Protein AF-A0A942A433-F1 (afdb_monomer)

Foldseek 3Di:
DDDDDDDDDDDDDDPPPPDVPPAAEEEEADQPDPQVVLVVVLSVVLRHHYDYDYLAGDALVRVVVVVGLEYEYEAYDDALVSRRCLLVNLVSCWPPHAYEYEQNSQRSVQVNQFFDKDFDPDAFQQDKFFKAFPCDQLNPPPDGRWIFGAGDRIAGDPVRGDPQKDQGMATPVGTRAKIDGPPTNYIYGNTDLSDPRTPCSSSSVSSRCVRRD

Sequence (213 aa):
MAGRIRVTPAAPVLHVATVAAVSARVLVIDNYDSFVYNLVQYLGELGAEPLVHRHDAITVDEAAELRPDALLVSPGPGRPEQAGVSTAAIRWAAGHIPVLGVCLGHQCIGAAWGGTVVRAPDVMHGKTSRISHEGDGIFAGLPNPLEATRYHSLIVDRPSLPEDLVITATSSDGLVMGLRHRSLDVEGVQFHPESILTESGHDLLANFLARVG

Secondary structure (DSSP, 8-state):
----PPPPPPPP---------PPPEEEEEE-S-TTHHHHHHHHHHTT-EEEEEETTS--HHHHHHT--SEEEE---SS-GGGSTTHHHHHHHHTTTS-EEEETHHHHHHHHHTTPPEEE-SS--SSEEEEEEE-S-GGGTT--SSEEEEE--SEEE-GGG--TTEEEEEEETT--EEEEEESSSSEEEESS-TTSTTSTTHHHHHHHHHTT--

Radius of gyration: 20.72 Å; Cα contacts (8 Å, |Δi|>4): 469; chains: 1; bounding box: 33×91×38 Å

Solvent-accessible surface area (backbone atoms only — not comparable to full-atom values): 11652 Å² total; per-residue (Å²): 139,85,83,83,82,82,82,79,84,79,78,84,80,79,79,76,80,79,71,82,76,75,53,49,34,30,35,31,37,37,41,77,35,98,57,50,65,44,46,48,47,53,42,42,76,74,50,32,42,68,45,79,38,44,24,83,74,52,52,65,67,58,53,56,72,65,63,50,48,27,41,37,30,36,36,37,75,87,51,55,94,70,38,59,37,48,36,59,42,50,62,62,36,48,77,74,31,41,36,41,15,28,30,42,19,22,39,17,53,35,42,63,67,62,18,43,79,41,73,40,98,61,77,35,73,82,39,73,45,53,34,39,59,78,49,56,71,49,40,51,91,56,66,80,57,29,44,32,22,27,66,42,54,57,37,46,37,74,92,45,51,38,87,60,51,41,80,44,22,28,35,89,87,69,46,64,32,21,40,30,40,77,89,37,54,36,38,24,28,45,40,40,51,63,36,92,72,17,60,63,21,66,56,31,52,48,42,52,57,68,65,49,132

Nearest PDB structures (foldseek):
  8hx8-assembly1_B  TM=9.097E-01  e=5.404E-26  Streptomyces venezuelae
  8hx8-assembly1_A  TM=9.091E-01  e=7.911E-26  Streptomyces venezuelae
  6qur-assembly1_A  TM=9.078E-01  e=1.052E-23  synthetic construct
  8hx9-assembly1_B  TM=8.675E-01  e=8.559E-23  Streptomyces venezuelae
  2a9v-assembly1_A  TM=9.136E-01  e=1.355E-19  Thermoplasma acidophilum

Structure (mmCIF, N/CA/C/O backbone):
data_AF-A0A942A433-F1
#
_entry.id   AF-A0A942A433-F1
#
loop_
_atom_site.group_PDB
_atom_site.id
_atom_site.type_symbol
_atom_site.label_atom_id
_atom_site.label_alt_id
_atom_site.label_comp_id
_atom_site.label_asym_id
_atom_site.label_entity_id
_atom_site.label_seq_id
_atom_site.pdbx_PDB_ins_code
_atom_site.Cartn_x
_atom_site.Cartn_y
_atom_site.Cartn_z
_atom_site.occupancy
_atom_site.B_iso_or_equiv
_atom_site.auth_seq_id
_atom_site.auth_comp_id
_atom_site.auth_asym_id
_atom_site.auth_atom_id
_atom_site.pdbx_PDB_model_num
ATOM 1 N N . MET A 1 1 ? -5.629 75.299 18.565 1.00 49.62 1 MET A N 1
ATOM 2 C CA . MET A 1 1 ? -4.615 74.273 18.245 1.00 49.62 1 MET A CA 1
ATOM 3 C C . MET A 1 1 ? -5.170 72.920 18.662 1.00 49.62 1 MET A C 1
ATOM 5 O O . MET A 1 1 ? -5.216 72.641 19.849 1.00 49.62 1 MET A O 1
ATOM 9 N N . ALA A 1 2 ? -5.706 72.148 17.714 1.00 41.66 2 ALA A N 1
ATOM 10 C CA . ALA A 1 2 ? -6.352 70.860 17.972 1.00 41.66 2 ALA A CA 1
ATOM 11 C C . ALA A 1 2 ? -5.455 69.731 17.443 1.00 41.66 2 ALA A C 1
ATOM 13 O O . ALA A 1 2 ? -5.240 69.627 16.235 1.00 41.66 2 ALA A O 1
ATOM 14 N N . GLY A 1 3 ? -4.897 68.926 18.349 1.00 44.19 3 GLY A N 1
ATOM 15 C CA . GLY A 1 3 ? -4.092 67.751 18.020 1.00 44.19 3 GLY A CA 1
ATOM 16 C C . GLY A 1 3 ? -4.984 66.553 17.698 1.00 44.19 3 GLY A C 1
ATOM 17 O O . GLY A 1 3 ? -5.802 66.148 18.519 1.00 44.19 3 GLY A O 1
ATOM 18 N N . ARG A 1 4 ? -4.836 65.984 16.497 1.00 50.91 4 ARG A N 1
ATOM 19 C CA . ARG A 1 4 ? -5.463 64.713 16.111 1.00 50.91 4 ARG A CA 1
ATOM 20 C C . ARG A 1 4 ? -4.620 63.555 16.648 1.00 50.91 4 ARG A C 1
ATOM 22 O O . ARG A 1 4 ? -3.499 63.355 16.188 1.00 50.91 4 ARG A O 1
ATOM 29 N N . ILE A 1 5 ? -5.171 62.785 17.582 1.00 54.88 5 ILE A N 1
ATOM 30 C CA . ILE A 1 5 ? -4.611 61.501 18.021 1.00 54.88 5 ILE A CA 1
ATOM 31 C C . ILE A 1 5 ? -4.920 60.465 16.932 1.00 54.88 5 ILE A C 1
ATOM 33 O O . ILE A 1 5 ? -6.082 60.238 16.597 1.00 54.88 5 ILE A O 1
ATOM 37 N N . ARG A 1 6 ? -3.879 59.866 16.342 1.00 53.38 6 ARG A N 1
ATOM 38 C CA . ARG A 1 6 ? -4.016 58.710 15.445 1.00 53.38 6 ARG A CA 1
ATOM 39 C C . ARG A 1 6 ? -4.198 57.460 16.300 1.00 53.38 6 ARG A C 1
ATOM 41 O O . ARG A 1 6 ? -3.297 57.102 17.049 1.00 53.38 6 ARG A O 1
ATOM 48 N N . VAL A 1 7 ? -5.344 56.804 16.162 1.00 53.97 7 VAL A N 1
ATOM 49 C CA . VAL A 1 7 ? -5.577 55.456 16.690 1.00 53.97 7 VAL A CA 1
ATOM 50 C C . VAL A 1 7 ? -5.085 54.470 15.631 1.00 53.97 7 VAL A C 1
ATOM 52 O O . VAL A 1 7 ? -5.545 54.507 14.491 1.00 53.97 7 VAL A O 1
ATOM 55 N N . THR A 1 8 ? -4.106 53.639 15.973 1.00 57.72 8 THR A N 1
ATOM 56 C CA . THR A 1 8 ? -3.678 52.503 15.147 1.00 57.72 8 THR A CA 1
ATOM 57 C C . THR A 1 8 ? -4.693 51.361 15.272 1.00 57.72 8 THR A C 1
ATOM 59 O O . THR A 1 8 ? -5.207 51.136 16.368 1.00 57.72 8 THR A O 1
ATOM 62 N N . PRO A 1 9 ? -5.006 50.623 14.192 1.00 53.19 9 PRO A N 1
ATOM 63 C CA . PRO A 1 9 ? -5.867 49.453 14.301 1.00 53.19 9 PRO A CA 1
ATOM 64 C C . PRO A 1 9 ? -5.112 48.324 15.016 1.00 53.19 9 PRO A C 1
ATOM 66 O O . PRO A 1 9 ? -3.943 48.065 14.727 1.00 53.19 9 PRO A O 1
ATOM 69 N N . ALA A 1 10 ? -5.780 47.668 15.966 1.00 58.31 10 ALA A N 1
ATOM 70 C CA . ALA A 1 10 ? -5.281 46.451 16.591 1.00 58.31 10 ALA A CA 1
ATOM 71 C C . ALA A 1 10 ? -5.212 45.325 15.544 1.00 58.31 10 ALA A C 1
ATOM 73 O O . ALA A 1 10 ? -6.142 45.149 14.755 1.00 58.31 10 ALA A O 1
ATOM 74 N N . ALA A 1 11 ? -4.102 44.585 15.528 1.00 53.66 11 ALA A N 1
ATOM 75 C CA . ALA A 1 11 ? -3.935 43.412 14.677 1.00 53.66 11 ALA A CA 1
ATOM 76 C C . ALA A 1 11 ? -4.972 42.329 15.041 1.00 53.66 11 ALA A C 1
ATOM 78 O O . ALA A 1 11 ? -5.300 42.182 16.223 1.00 53.66 11 ALA A O 1
ATOM 79 N N . PRO A 1 12 ? -5.490 41.562 14.065 1.00 52.03 12 PRO A N 1
ATOM 80 C CA . PRO A 1 12 ? -6.423 40.486 14.356 1.00 52.03 12 PRO A CA 1
ATOM 81 C C . PRO A 1 12 ? -5.711 39.398 15.164 1.00 52.03 12 PRO A C 1
ATOM 83 O O . PRO A 1 12 ? -4.649 38.905 14.783 1.00 52.03 12 PRO A O 1
ATOM 86 N N . VAL A 1 13 ? -6.305 39.031 16.296 1.00 52.97 13 VAL A N 1
ATOM 87 C CA . VAL A 1 13 ? -5.881 37.882 17.094 1.00 52.97 13 VAL A CA 1
ATOM 88 C C . VAL A 1 13 ? -6.286 36.630 16.320 1.00 52.97 13 VAL A C 1
ATOM 90 O O . VAL A 1 13 ? -7.473 36.335 16.193 1.00 52.97 13 VAL A O 1
ATOM 93 N N . LEU A 1 14 ? -5.306 35.912 15.770 1.00 43.12 14 LEU A N 1
ATOM 94 C CA . LEU A 1 14 ? -5.511 34.582 15.201 1.00 43.12 14 LEU A CA 1
ATOM 95 C C . LEU A 1 14 ? -5.986 33.647 16.319 1.00 43.12 14 LEU A C 1
ATOM 97 O O . LEU A 1 14 ? -5.222 33.294 17.215 1.00 43.12 14 LEU A O 1
ATOM 101 N N . HIS A 1 15 ? -7.260 33.260 16.273 1.00 45.69 15 HIS A N 1
ATOM 102 C CA . HIS A 1 15 ? -7.743 32.100 17.010 1.00 45.69 15 HIS A CA 1
ATOM 103 C C . HIS A 1 15 ? -7.137 30.859 16.353 1.00 45.69 15 HIS A C 1
ATOM 105 O O . HIS A 1 15 ? -7.603 30.408 15.309 1.00 45.69 15 HIS A O 1
ATOM 111 N N . VAL A 1 16 ? -6.078 30.319 16.955 1.00 45.00 16 VAL A N 1
ATOM 112 C CA . VAL A 1 16 ? -5.669 28.941 16.692 1.00 45.00 16 VAL A CA 1
ATOM 113 C C . VAL A 1 16 ? -6.737 28.071 17.341 1.00 45.00 16 VAL A C 1
ATOM 115 O O . VAL A 1 16 ? -6.793 27.952 18.564 1.00 45.00 16 VAL A O 1
ATOM 118 N N . ALA A 1 17 ? -7.644 27.534 16.530 1.00 43.41 17 ALA A N 1
ATOM 119 C CA . ALA A 1 17 ? -8.535 26.481 16.979 1.00 43.41 17 ALA A CA 1
ATOM 120 C C . ALA A 1 17 ? -7.670 25.250 17.271 1.00 43.41 17 ALA A C 1
ATOM 122 O O . ALA A 1 17 ? -7.245 24.544 16.360 1.00 43.41 17 ALA A O 1
ATOM 123 N N . THR A 1 18 ? -7.364 25.023 18.546 1.00 49.91 18 THR A N 1
ATOM 124 C CA . THR A 1 18 ? -6.791 23.764 19.011 1.00 49.91 18 THR A CA 1
ATOM 125 C C . THR A 1 18 ? -7.872 22.699 18.872 1.00 49.91 18 THR A C 1
ATOM 127 O O . THR A 1 18 ? -8.701 22.522 19.763 1.00 49.91 18 THR A O 1
ATOM 130 N N . VAL A 1 19 ? -7.905 22.013 17.733 1.00 47.50 19 VAL A N 1
ATOM 131 C CA . VAL A 1 19 ? -8.581 20.721 17.656 1.00 47.50 19 VAL A CA 1
ATOM 132 C C . VAL A 1 19 ? -7.665 19.758 18.397 1.00 47.50 19 VAL A C 1
ATOM 134 O O . VAL A 1 19 ? -6.516 19.563 18.005 1.00 47.50 19 VAL A O 1
ATOM 137 N N . ALA A 1 20 ? -8.134 19.216 19.518 1.00 46.09 20 ALA A N 1
ATOM 138 C CA . ALA A 1 20 ? -7.496 18.059 20.117 1.00 46.09 20 ALA A CA 1
ATOM 139 C C . ALA A 1 20 ? -7.592 16.934 19.079 1.00 46.09 20 ALA A C 1
ATOM 141 O O . ALA A 1 20 ? -8.667 16.367 18.895 1.00 46.09 20 ALA A O 1
ATOM 142 N N . ALA A 1 21 ? -6.512 16.696 18.333 1.00 52.97 21 ALA A N 1
ATOM 143 C CA . ALA A 1 21 ? -6.448 15.591 17.396 1.00 52.97 21 ALA A CA 1
ATOM 144 C C . ALA A 1 21 ? -6.524 14.313 18.229 1.00 52.97 21 ALA A C 1
ATOM 146 O O . ALA A 1 21 ? -5.592 13.974 18.957 1.00 52.97 21 ALA A O 1
ATOM 147 N N . VAL A 1 22 ? -7.675 13.651 18.191 1.00 57.25 22 VAL A N 1
ATOM 148 C CA . VAL A 1 22 ? -7.753 12.255 18.598 1.00 57.25 22 VAL A CA 1
ATOM 149 C C . VAL A 1 22 ? -6.820 11.514 17.641 1.00 57.25 22 VAL A C 1
ATOM 151 O O . VAL A 1 22 ? -6.990 11.609 16.428 1.00 57.25 22 VAL A O 1
ATOM 154 N N . SER A 1 23 ? -5.774 10.879 18.171 1.00 85.50 23 SER A N 1
ATOM 155 C CA . SER A 1 23 ? -4.828 10.091 17.378 1.00 85.50 23 SER A CA 1
ATOM 156 C C . SER A 1 23 ? -5.584 9.003 16.618 1.00 85.50 23 SER A C 1
ATOM 158 O O . SER A 1 23 ? -6.204 8.148 17.246 1.00 85.50 23 SER A O 1
ATOM 160 N N . ALA A 1 24 ? -5.543 9.039 15.284 1.00 94.81 24 ALA A N 1
ATOM 161 C CA . ALA A 1 24 ? -6.185 8.030 14.446 1.00 94.81 24 ALA A CA 1
ATOM 162 C C . ALA A 1 24 ? -5.626 6.639 14.770 1.00 94.81 24 ALA A C 1
ATOM 164 O O . ALA A 1 24 ? -4.412 6.429 14.729 1.00 94.81 24 ALA A O 1
ATOM 165 N N . ARG A 1 25 ? -6.496 5.678 15.078 1.00 97.94 25 ARG A N 1
ATOM 16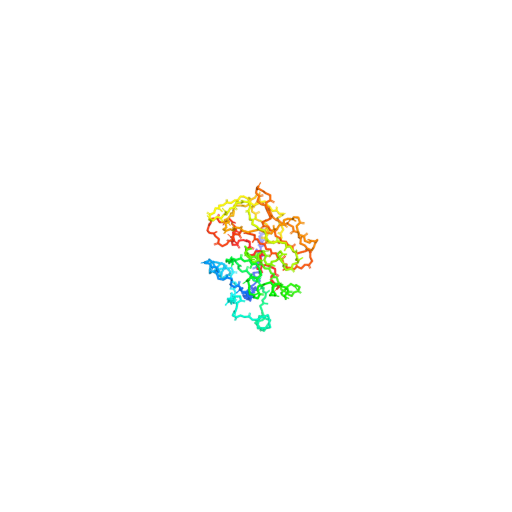6 C CA . ARG A 1 25 ? -6.116 4.296 15.383 1.00 97.94 25 ARG A CA 1
ATOM 167 C C . ARG A 1 25 ? -5.986 3.510 14.089 1.00 97.94 25 ARG A C 1
ATOM 169 O O . ARG A 1 25 ? -6.978 3.219 13.426 1.00 97.94 25 ARG A O 1
ATOM 176 N N . VAL A 1 26 ? -4.762 3.144 13.724 1.00 98.50 26 VAL A N 1
ATOM 177 C CA . VAL A 1 26 ? -4.475 2.461 12.455 1.00 98.50 26 VAL A CA 1
ATOM 178 C C . VAL A 1 26 ? -4.217 0.990 12.724 1.00 98.50 26 VAL A C 1
ATOM 180 O O . VAL A 1 26 ? -3.193 0.638 13.305 1.00 98.50 26 VAL A O 1
ATOM 183 N N . LEU A 1 27 ? -5.116 0.115 12.278 1.00 98.69 27 LEU A N 1
ATOM 184 C CA . LEU A 1 27 ? -4.843 -1.319 12.277 1.00 98.69 27 LEU A CA 1
ATOM 185 C C . LEU A 1 27 ? -3.774 -1.616 11.227 1.00 98.69 27 LEU A C 1
ATOM 187 O O . LEU A 1 27 ? -3.984 -1.375 10.041 1.00 98.69 27 LEU A O 1
ATOM 191 N N . VAL A 1 28 ? -2.638 -2.151 11.663 1.00 98.81 28 VAL A N 1
ATOM 192 C 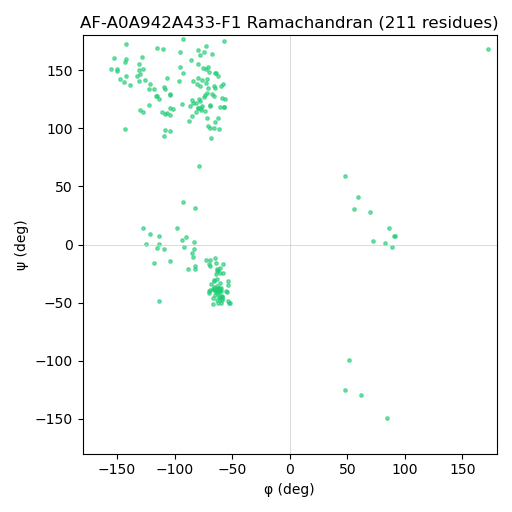CA . VAL A 1 28 ? -1.552 -2.596 10.791 1.00 98.81 28 VAL A CA 1
ATOM 193 C C . VAL A 1 28 ? -1.550 -4.118 10.764 1.00 98.81 28 VAL A C 1
ATOM 195 O O . VAL A 1 28 ? -1.246 -4.756 11.773 1.00 98.81 28 VAL A O 1
ATOM 198 N N . ILE A 1 29 ? -1.871 -4.697 9.608 1.00 98.75 29 ILE A N 1
ATOM 199 C CA . ILE A 1 29 ? -1.714 -6.133 9.370 1.00 98.75 29 ILE A CA 1
ATOM 200 C C . ILE A 1 29 ? -0.296 -6.387 8.858 1.00 98.75 29 ILE A C 1
ATOM 202 O O . ILE A 1 29 ? 0.024 -6.063 7.712 1.00 98.75 29 ILE A O 1
ATOM 206 N N . ASP A 1 30 ? 0.538 -6.947 9.731 1.00 98.50 30 ASP A N 1
ATOM 207 C CA . ASP A 1 30 ? 1.913 -7.356 9.452 1.00 98.50 30 ASP A CA 1
ATOM 208 C C . ASP A 1 30 ? 1.933 -8.707 8.725 1.00 98.50 30 ASP A C 1
ATOM 210 O O . ASP A 1 30 ? 1.522 -9.738 9.269 1.00 98.50 30 ASP A O 1
ATOM 214 N N . ASN A 1 31 ? 2.448 -8.711 7.496 1.00 98.00 31 ASN A N 1
ATOM 215 C CA . ASN A 1 31 ? 2.690 -9.926 6.722 1.00 98.00 31 ASN A CA 1
ATOM 216 C C . ASN A 1 31 ? 4.116 -10.469 6.914 1.00 98.00 31 ASN A C 1
ATOM 218 O O . ASN A 1 31 ? 4.702 -10.981 5.966 1.00 98.00 31 ASN A O 1
ATOM 222 N N . TYR A 1 32 ? 4.679 -10.370 8.122 1.00 95.31 32 TYR A N 1
ATOM 223 C CA . TYR A 1 32 ? 6.052 -10.768 8.451 1.00 95.31 32 TYR A CA 1
ATOM 224 C C . TYR A 1 32 ? 7.108 -10.015 7.632 1.00 95.31 32 TYR A C 1
ATOM 226 O O . TYR A 1 32 ? 8.104 -10.595 7.182 1.00 95.31 32 TYR A O 1
ATOM 234 N N . ASP A 1 33 ? 6.900 -8.716 7.426 1.00 92.81 33 ASP A N 1
ATOM 235 C CA . ASP A 1 33 ? 7.896 -7.896 6.747 1.00 92.81 33 ASP A CA 1
ATOM 236 C C . ASP A 1 33 ? 9.032 -7.486 7.681 1.00 92.81 33 ASP A C 1
ATOM 238 O O . ASP A 1 33 ? 8.841 -7.174 8.855 1.00 92.81 33 ASP A O 1
ATOM 242 N N . SER A 1 34 ? 10.247 -7.449 7.137 1.00 89.00 34 SER A N 1
ATOM 243 C CA . SER A 1 34 ? 11.431 -7.070 7.915 1.00 89.00 34 SER A CA 1
ATOM 244 C C . SER A 1 34 ? 11.458 -5.582 8.283 1.00 89.00 34 SER A C 1
ATOM 246 O O . SER A 1 34 ? 12.212 -5.199 9.176 1.00 89.00 34 SER A O 1
ATOM 248 N N . PHE A 1 35 ? 10.655 -4.747 7.618 1.00 89.00 35 PHE A N 1
ATOM 249 C CA . PHE A 1 35 ? 10.639 -3.292 7.753 1.00 89.00 35 PHE A CA 1
ATOM 250 C C . PHE A 1 35 ? 9.278 -2.737 8.191 1.00 89.00 35 PHE A C 1
ATOM 252 O O . PHE A 1 35 ? 9.117 -1.518 8.248 1.00 89.00 35 PHE A O 1
ATOM 259 N N . VAL A 1 36 ? 8.320 -3.586 8.586 1.00 92.69 36 VAL A N 1
ATOM 260 C CA . VAL A 1 36 ? 6.990 -3.139 9.042 1.00 92.69 36 VAL A CA 1
ATOM 261 C C . VAL A 1 36 ? 7.074 -2.101 10.164 1.00 92.69 36 VAL A C 1
ATOM 263 O O . VAL A 1 36 ? 6.297 -1.150 10.196 1.00 92.69 36 VAL A O 1
ATOM 266 N N . TYR A 1 37 ? 8.063 -2.215 11.054 1.00 94.31 37 TYR A N 1
ATOM 267 C CA . TYR A 1 37 ? 8.228 -1.271 12.157 1.00 94.31 37 TYR A CA 1
ATOM 268 C C . TYR A 1 37 ? 8.669 0.130 11.717 1.00 94.31 37 TYR A C 1
ATOM 270 O O . TYR A 1 37 ? 8.421 1.079 12.454 1.00 94.31 37 TYR A O 1
ATOM 278 N N . ASN A 1 38 ? 9.216 0.298 10.508 1.00 96.94 38 ASN A N 1
ATOM 279 C CA . ASN A 1 38 ? 9.447 1.628 9.942 1.00 96.94 38 ASN A CA 1
ATOM 280 C C . ASN A 1 38 ? 8.114 2.296 9.569 1.00 96.94 38 ASN A C 1
ATOM 282 O O . ASN A 1 38 ? 7.917 3.466 9.885 1.00 96.94 38 ASN A O 1
ATOM 286 N N . LEU A 1 39 ? 7.166 1.550 8.976 1.00 96.50 39 LEU A N 1
ATOM 287 C CA . LEU A 1 39 ? 5.802 2.049 8.733 1.00 96.50 39 LEU A CA 1
ATOM 288 C C . LEU A 1 39 ? 5.115 2.412 10.051 1.00 96.50 39 LEU A C 1
ATOM 290 O O . LEU A 1 39 ? 4.551 3.494 10.175 1.00 96.50 39 LEU A O 1
ATOM 294 N N . VAL A 1 40 ? 5.192 1.526 11.048 1.00 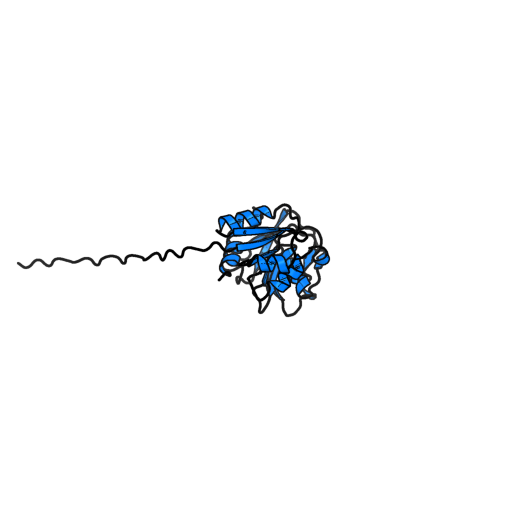97.50 40 VAL A N 1
ATOM 295 C CA . VAL A 1 40 ? 4.614 1.749 12.384 1.00 97.50 40 VAL A CA 1
ATOM 296 C C . VAL A 1 40 ? 5.197 3.004 13.032 1.00 97.50 40 VAL A C 1
ATOM 298 O O . VAL A 1 40 ? 4.452 3.816 13.576 1.00 97.50 40 VAL A O 1
ATOM 301 N N . GLN A 1 41 ? 6.515 3.187 12.946 1.00 97.56 41 GLN A N 1
ATOM 302 C CA . GLN A 1 41 ? 7.187 4.371 13.465 1.00 97.56 41 GLN A CA 1
ATOM 303 C C . GLN A 1 41 ? 6.715 5.637 12.743 1.00 97.56 41 GLN A C 1
ATOM 305 O O . GLN A 1 41 ? 6.341 6.592 13.415 1.00 97.56 41 GLN A O 1
ATOM 310 N N . TYR A 1 42 ? 6.667 5.644 11.407 1.00 97.12 42 TYR A N 1
ATOM 311 C CA . TYR A 1 42 ? 6.232 6.820 10.641 1.00 97.12 42 TYR A CA 1
ATOM 312 C C . TYR A 1 42 ? 4.780 7.196 10.943 1.00 97.12 42 TYR A C 1
ATOM 314 O O . TYR A 1 42 ? 4.474 8.373 11.109 1.00 97.12 42 TYR A O 1
ATOM 322 N N . LEU A 1 43 ? 3.888 6.211 11.090 1.00 97.44 43 LEU A N 1
ATOM 323 C CA . LEU A 1 43 ? 2.515 6.457 11.540 1.00 97.44 43 LEU A CA 1
ATOM 324 C C . LEU A 1 43 ? 2.489 7.131 12.923 1.00 97.44 43 LEU A C 1
ATOM 326 O O . LEU A 1 43 ? 1.769 8.110 13.112 1.00 97.44 43 LEU A O 1
ATOM 330 N N . GLY A 1 44 ? 3.298 6.648 13.870 1.00 97.06 44 GLY A N 1
ATOM 331 C CA . GLY A 1 44 ? 3.414 7.243 15.204 1.00 97.06 44 GLY A CA 1
ATOM 332 C C . GLY A 1 44 ? 4.005 8.658 15.194 1.00 97.06 44 GLY A C 1
ATOM 333 O O . GLY A 1 44 ? 3.510 9.537 15.896 1.00 97.06 44 GLY A O 1
ATOM 334 N N . GLU A 1 45 ? 5.021 8.912 14.365 1.00 96.38 45 GLU A N 1
ATOM 335 C CA . GLU A 1 45 ? 5.610 10.245 14.153 1.00 96.38 45 GLU A CA 1
ATOM 336 C C . GLU A 1 45 ? 4.587 11.246 13.596 1.00 96.38 45 GLU A C 1
ATOM 338 O O . GLU A 1 45 ? 4.622 12.427 13.941 1.00 96.38 45 GLU A O 1
ATOM 343 N N . LEU A 1 46 ? 3.643 10.764 12.784 1.00 96.06 46 LEU A N 1
ATOM 344 C CA . LEU A 1 46 ? 2.524 11.538 12.243 1.00 96.06 46 LEU A CA 1
ATOM 345 C C . LEU A 1 46 ? 1.333 11.656 13.215 1.00 96.06 46 LEU A C 1
ATOM 347 O O . LEU A 1 46 ? 0.326 12.277 12.881 1.00 96.06 46 LEU A O 1
ATOM 351 N N . GLY A 1 47 ? 1.443 11.100 14.426 1.00 95.81 47 GLY A N 1
ATOM 352 C CA . GLY A 1 47 ? 0.457 11.242 15.499 1.00 95.81 47 GLY A CA 1
ATOM 353 C C . GLY A 1 47 ? -0.644 10.178 15.532 1.00 95.81 47 GLY A C 1
ATOM 354 O O . GLY A 1 47 ? -1.575 10.318 16.327 1.00 95.81 47 GLY A O 1
ATOM 355 N N . ALA A 1 48 ? -0.556 9.129 14.711 1.00 97.56 48 ALA A N 1
ATOM 356 C CA . ALA A 1 48 ? -1.469 7.988 14.761 1.00 97.56 48 ALA A CA 1
ATOM 357 C C . ALA A 1 48 ? -1.125 7.018 15.909 1.00 97.56 48 ALA A C 1
ATOM 359 O O . ALA A 1 48 ? -0.014 7.021 16.440 1.00 97.56 48 ALA A O 1
ATOM 360 N N . GLU A 1 49 ? -2.071 6.147 16.263 1.00 97.75 49 GLU A N 1
ATOM 361 C CA . GLU A 1 49 ? -1.896 5.020 17.186 1.00 97.75 49 GLU A CA 1
ATOM 362 C C . GLU A 1 49 ? -1.924 3.696 16.393 1.00 97.75 49 GLU A C 1
ATOM 364 O O . GLU A 1 49 ? -3.002 3.202 16.048 1.00 97.75 49 GLU A O 1
ATOM 369 N N . PRO A 1 50 ? -0.763 3.099 16.064 1.00 97.69 50 PRO A N 1
ATOM 370 C CA . PRO A 1 50 ? -0.724 1.841 15.326 1.00 97.69 50 PRO A CA 1
ATOM 371 C C . PRO A 1 50 ? -1.113 0.641 16.203 1.00 97.69 50 PRO A C 1
ATOM 373 O O . PRO A 1 50 ? -0.501 0.387 17.241 1.00 97.69 50 PRO A O 1
ATOM 376 N N . LEU A 1 51 ? -2.075 -0.154 15.739 1.00 98.19 51 LEU A N 1
ATOM 377 C CA . LEU A 1 51 ? -2.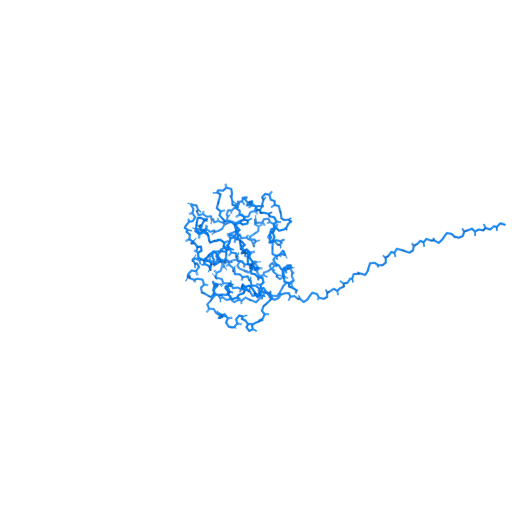485 -1.432 16.321 1.00 98.19 51 LEU A CA 1
ATOM 378 C C . LEU A 1 51 ? -1.919 -2.555 15.449 1.00 98.19 51 LEU A C 1
ATOM 380 O O . LEU A 1 51 ? -2.477 -2.864 14.400 1.00 98.19 51 LEU A O 1
ATOM 384 N N . VAL A 1 52 ? -0.782 -3.134 15.830 1.00 98.38 52 VAL A N 1
ATOM 385 C CA . VAL A 1 52 ? -0.062 -4.089 14.969 1.00 98.38 52 VAL A CA 1
ATOM 386 C C . VAL A 1 52 ? -0.471 -5.524 15.281 1.00 98.38 52 VAL A C 1
ATOM 388 O O . VAL A 1 52 ? -0.260 -6.005 16.393 1.00 98.38 52 VAL A O 1
ATOM 391 N N . HIS A 1 53 ? -0.993 -6.226 14.279 1.00 98.50 53 HIS A N 1
ATOM 392 C CA . HIS A 1 53 ? -1.336 -7.643 14.356 1.00 98.50 53 HIS A CA 1
ATOM 393 C C . HIS A 1 53 ? -0.764 -8.389 13.156 1.00 98.50 53 HIS A C 1
ATOM 395 O O . HIS A 1 53 ? -0.795 -7.896 12.034 1.00 98.50 53 HIS A O 1
ATOM 401 N N . ARG A 1 54 ? -0.257 -9.603 13.373 1.00 98.25 54 ARG A N 1
ATOM 402 C CA . ARG A 1 54 ? 0.187 -10.454 12.264 1.00 98.25 54 ARG A CA 1
ATOM 403 C C . ARG A 1 54 ? -1.005 -11.010 11.501 1.00 98.25 54 ARG A C 1
ATOM 405 O O . ARG A 1 54 ? -2.052 -11.264 12.096 1.00 98.25 54 ARG A O 1
ATOM 412 N N . HIS A 1 55 ? -0.819 -11.269 10.209 1.00 97.81 55 HIS A N 1
ATOM 413 C CA . HIS A 1 55 ? -1.879 -11.746 9.317 1.00 97.81 55 HIS A CA 1
ATOM 414 C C . HIS A 1 55 ? -2.555 -13.064 9.754 1.00 97.81 55 HIS A C 1
ATOM 416 O O . HIS A 1 55 ? -3.593 -13.432 9.213 1.00 97.81 55 HIS A O 1
ATOM 422 N N . ASP A 1 56 ? -1.925 -13.826 10.656 1.00 97.50 56 ASP A N 1
ATOM 423 C CA . ASP A 1 56 ? -2.342 -15.139 11.165 1.00 97.50 56 ASP A CA 1
ATOM 424 C C . ASP A 1 56 ? -2.721 -15.109 12.654 1.00 97.50 56 ASP A C 1
ATOM 426 O O . ASP A 1 56 ? -3.095 -16.137 13.214 1.00 97.50 56 ASP A O 1
ATOM 430 N N . ALA A 1 57 ? -2.634 -13.938 13.289 1.00 97.75 57 ALA A N 1
ATOM 431 C CA . ALA A 1 57 ? -2.867 -13.741 14.716 1.00 97.75 57 ALA A CA 1
ATOM 432 C C . ALA A 1 57 ? -4.115 -12.891 15.010 1.00 97.75 57 ALA A C 1
ATOM 434 O O . ALA A 1 57 ? -4.326 -12.500 16.157 1.00 97.75 57 ALA A O 1
ATOM 435 N N . ILE A 1 58 ? -4.904 -12.566 13.983 1.00 98.25 58 ILE A N 1
ATOM 436 C CA . ILE A 1 58 ? -6.162 -11.830 14.105 1.00 98.25 58 ILE A CA 1
ATOM 437 C C . ILE A 1 58 ? -7.151 -12.283 13.028 1.00 98.25 58 ILE A C 1
ATOM 439 O O . ILE A 1 58 ? -6.779 -12.561 11.885 1.00 98.25 58 ILE A O 1
ATOM 443 N N . THR A 1 59 ? -8.422 -12.349 13.396 1.00 98.50 59 THR A N 1
ATOM 444 C CA . THR A 1 59 ? -9.551 -12.574 12.491 1.00 98.50 59 THR A CA 1
ATOM 445 C C . THR A 1 59 ? -10.188 -11.252 12.051 1.00 98.50 59 THR A C 1
ATOM 447 O O . THR A 1 59 ? -9.955 -10.199 12.639 1.00 98.50 59 THR A O 1
ATOM 450 N N . VAL A 1 60 ? -11.024 -11.281 11.009 1.00 97.94 60 VAL A N 1
ATOM 451 C CA . VAL A 1 60 ? -11.764 -10.080 10.573 1.00 97.94 60 VAL A CA 1
ATOM 452 C C . VAL A 1 60 ? -12.720 -9.580 11.663 1.00 97.94 60 VAL A C 1
ATOM 454 O O . VAL A 1 60 ? -12.847 -8.373 11.849 1.00 97.94 60 VAL A O 1
ATOM 457 N N . ASP A 1 61 ? -13.349 -10.490 12.409 1.00 98.12 61 ASP A N 1
ATOM 458 C CA . ASP A 1 61 ? -14.281 -10.128 13.481 1.00 98.12 61 ASP A CA 1
ATOM 459 C C . ASP A 1 61 ? -13.550 -9.417 14.630 1.00 98.12 61 ASP A C 1
ATOM 461 O O . ASP A 1 61 ? -13.958 -8.336 15.049 1.00 98.12 61 ASP A O 1
ATOM 465 N N . GLU A 1 62 ? -12.403 -9.948 15.065 1.00 98.31 62 GLU A N 1
ATOM 466 C CA . GLU A 1 62 ? -11.551 -9.290 16.066 1.00 98.31 62 GLU A CA 1
ATOM 467 C C . GLU A 1 62 ? -11.041 -7.929 15.565 1.00 98.31 62 GLU A C 1
ATOM 469 O O . GLU A 1 62 ? -11.050 -6.950 16.310 1.00 98.31 62 GLU A O 1
ATOM 474 N N . ALA A 1 63 ? -10.652 -7.826 14.287 1.00 97.56 63 ALA A N 1
ATOM 475 C CA . ALA A 1 63 ? -10.256 -6.556 13.676 1.00 97.56 63 ALA A CA 1
ATOM 476 C C . ALA A 1 63 ? -11.388 -5.515 13.710 1.00 97.56 63 ALA A C 1
ATOM 478 O O . ALA A 1 63 ? -11.133 -4.336 13.962 1.00 97.56 63 ALA A O 1
ATOM 479 N N . ALA A 1 64 ? -12.638 -5.939 13.516 1.00 97.12 64 ALA A N 1
ATOM 480 C CA . ALA A 1 64 ? -13.800 -5.065 13.626 1.00 97.12 64 ALA A CA 1
ATOM 481 C C . ALA A 1 64 ? -14.061 -4.619 15.074 1.00 97.12 64 ALA A C 1
ATOM 483 O O . ALA A 1 64 ? -14.369 -3.448 15.316 1.00 97.12 64 ALA A O 1
ATOM 484 N N . GLU A 1 65 ? -13.887 -5.512 16.050 1.00 98.00 65 GLU A N 1
ATOM 485 C CA . GLU A 1 65 ? -14.039 -5.204 17.478 1.00 98.00 65 GLU A CA 1
ATOM 486 C C . GLU A 1 65 ? -13.024 -4.167 17.975 1.00 98.00 65 GLU A C 1
ATOM 488 O O . GLU A 1 65 ? -13.345 -3.363 18.861 1.00 98.00 65 GLU A O 1
ATOM 493 N N . LEU A 1 66 ? -11.833 -4.122 17.364 1.00 97.50 66 LEU A N 1
ATOM 494 C CA . LEU A 1 66 ? -10.834 -3.092 17.643 1.00 97.50 66 LEU A CA 1
ATOM 495 C C . LEU A 1 66 ? -11.323 -1.687 17.286 1.00 97.50 66 LEU A C 1
ATOM 497 O O . LEU A 1 66 ? -10.789 -0.737 17.856 1.00 97.50 66 LEU A O 1
ATOM 501 N N . ARG A 1 67 ? -12.318 -1.534 16.398 1.00 97.12 67 ARG A N 1
ATOM 502 C CA . ARG A 1 67 ? -12.801 -0.245 15.866 1.00 97.12 67 ARG A CA 1
ATOM 503 C C . ARG A 1 67 ? -11.650 0.659 15.388 1.00 97.12 67 ARG A C 1
ATOM 505 O O . ARG A 1 67 ? -11.454 1.725 15.976 1.00 97.12 67 ARG A O 1
ATOM 512 N N . PRO A 1 68 ? -10.824 0.211 14.426 1.00 98.00 68 PRO A N 1
ATOM 513 C CA . PRO A 1 68 ? -9.785 1.057 13.857 1.00 98.00 68 PRO A CA 1
ATOM 514 C C . PRO A 1 68 ? -10.403 2.151 12.984 1.00 98.00 68 PRO A C 1
ATOM 516 O O . PRO A 1 68 ? -11.465 1.955 12.398 1.00 98.00 68 PRO A O 1
ATOM 519 N N . ASP A 1 69 ? -9.703 3.272 12.868 1.00 98.38 69 ASP A N 1
ATOM 520 C CA . ASP A 1 69 ? -10.081 4.393 12.010 1.00 98.38 69 ASP A CA 1
ATOM 521 C C . ASP A 1 69 ? -9.529 4.236 10.585 1.00 98.38 69 ASP A C 1
ATOM 523 O O . ASP A 1 69 ? -10.051 4.832 9.649 1.00 98.38 69 ASP A O 1
ATOM 527 N N . ALA A 1 70 ? -8.484 3.418 10.407 1.00 98.62 70 ALA A N 1
ATOM 528 C CA . ALA A 1 70 ? -7.922 3.055 9.108 1.00 98.62 70 ALA A CA 1
ATOM 529 C C . ALA A 1 70 ? -7.239 1.678 9.142 1.00 98.62 70 ALA A C 1
ATOM 531 O O . ALA A 1 70 ? -6.847 1.185 10.203 1.00 98.62 70 ALA A O 1
ATOM 532 N N . LEU A 1 71 ? -7.055 1.077 7.964 1.00 98.81 71 LEU A N 1
ATOM 533 C CA . LEU A 1 71 ? -6.331 -0.181 7.774 1.00 98.81 71 LEU A CA 1
ATOM 534 C C . LEU A 1 71 ? -5.081 0.041 6.915 1.00 98.81 71 LEU A C 1
ATOM 536 O O . LEU A 1 71 ? -5.174 0.525 5.788 1.00 98.81 71 LEU A O 1
ATOM 540 N N . LEU A 1 72 ? -3.927 -0.404 7.406 1.00 98.81 72 LEU A N 1
ATOM 541 C CA . LEU A 1 72 ? -2.709 -0.565 6.620 1.00 98.81 72 LEU A CA 1
ATOM 542 C C . LEU A 1 72 ? -2.355 -2.052 6.517 1.00 98.81 72 LEU A C 1
ATOM 544 O O . LEU A 1 72 ? -2.187 -2.731 7.527 1.00 98.81 72 LEU A O 1
ATOM 548 N N . VAL A 1 73 ? -2.188 -2.559 5.296 1.00 98.88 73 VAL A N 1
ATOM 549 C CA . VAL A 1 73 ? -1.647 -3.905 5.053 1.00 98.88 73 VAL A CA 1
ATOM 550 C C . VAL A 1 73 ? -0.205 -3.775 4.585 1.00 98.88 73 VAL A C 1
ATOM 552 O O . VAL A 1 73 ? 0.066 -3.170 3.543 1.00 98.88 73 VAL A O 1
ATOM 555 N N . SER A 1 74 ? 0.717 -4.321 5.373 1.00 98.44 74 SER A N 1
ATOM 556 C CA . SER A 1 74 ? 2.153 -4.131 5.187 1.00 98.44 74 SER A CA 1
ATOM 557 C C . SER A 1 74 ? 2.700 -4.895 3.972 1.00 98.44 74 SER A C 1
ATOM 559 O O . SER A 1 74 ? 2.025 -5.785 3.429 1.00 98.44 74 SER A O 1
ATOM 561 N N . PRO A 1 75 ? 3.970 -4.646 3.596 1.00 98.06 75 PRO A N 1
ATOM 562 C CA . PRO A 1 75 ? 4.733 -5.575 2.772 1.00 98.06 75 PRO A CA 1
ATOM 563 C C . PRO A 1 75 ? 4.825 -6.958 3.429 1.00 98.06 75 PRO A C 1
ATOM 565 O O . PRO A 1 75 ? 4.389 -7.146 4.564 1.00 98.06 75 PRO A O 1
ATOM 568 N N . GLY A 1 76 ? 5.415 -7.917 2.725 1.00 96.00 76 GLY A N 1
ATOM 569 C CA . GLY A 1 76 ? 5.714 -9.248 3.243 1.00 96.00 76 GLY A CA 1
ATOM 570 C C . GLY A 1 76 ? 6.224 -10.169 2.133 1.00 96.00 76 GLY A C 1
ATOM 571 O O . GLY A 1 76 ? 6.153 -9.811 0.951 1.00 96.00 76 GLY A O 1
ATOM 572 N N . PRO A 1 77 ? 6.764 -11.347 2.476 1.00 94.75 77 PRO A N 1
ATOM 573 C CA . PRO A 1 77 ? 7.130 -12.353 1.496 1.00 94.75 77 PRO A CA 1
ATOM 574 C C . PRO A 1 77 ? 5.893 -13.066 0.932 1.00 94.75 77 PRO A C 1
ATOM 576 O O . PRO A 1 77 ? 4.811 -13.058 1.511 1.00 94.75 77 PRO A O 1
ATOM 579 N N . GLY A 1 78 ? 6.085 -13.783 -0.174 1.00 94.19 78 GLY A N 1
ATOM 580 C CA . GLY A 1 78 ? 5.060 -14.671 -0.721 1.00 94.19 78 GLY A CA 1
ATOM 581 C C . GLY A 1 78 ? 4.047 -13.956 -1.608 1.00 94.19 78 GLY A C 1
ATOM 582 O O . GLY A 1 78 ? 4.392 -13.030 -2.339 1.00 94.19 78 GLY A O 1
ATOM 583 N N . ARG A 1 79 ? 2.819 -14.476 -1.621 1.00 97.75 79 ARG A N 1
ATOM 584 C CA . ARG A 1 79 ? 1.729 -14.047 -2.507 1.00 97.75 79 ARG A CA 1
ATOM 585 C C . ARG A 1 79 ? 0.457 -13.749 -1.710 1.00 97.75 79 ARG A C 1
ATOM 587 O O . ARG A 1 79 ? 0.323 -14.277 -0.605 1.00 97.75 79 ARG A O 1
ATOM 594 N N . PRO A 1 80 ? -0.510 -12.997 -2.269 1.00 97.88 80 PRO A N 1
ATOM 595 C CA . PRO A 1 80 ? -1.772 -12.712 -1.584 1.00 97.88 80 PRO A CA 1
ATOM 596 C C . PRO A 1 80 ? -2.532 -13.942 -1.081 1.00 97.88 80 PRO A C 1
ATOM 598 O O . PRO A 1 80 ? -3.171 -13.869 -0.037 1.00 97.88 80 PRO A O 1
ATOM 601 N N . GLU A 1 81 ? -2.439 -15.088 -1.766 1.00 96.88 81 GLU A N 1
ATOM 602 C CA . GLU A 1 81 ? -3.121 -16.324 -1.345 1.00 96.88 81 GLU A CA 1
ATOM 603 C C . GLU A 1 81 ? -2.530 -16.926 -0.058 1.00 96.88 81 GLU A C 1
ATOM 605 O O . GLU A 1 81 ? -3.123 -17.815 0.547 1.00 96.88 81 GLU A O 1
ATOM 610 N N . GLN A 1 82 ? -1.350 -16.459 0.349 1.00 96.31 82 GLN A N 1
ATOM 611 C CA . GLN A 1 82 ? -0.622 -16.897 1.539 1.00 96.31 82 GLN A CA 1
ATOM 612 C C . GLN A 1 82 ? -0.619 -15.826 2.638 1.00 96.31 82 GLN A C 1
ATOM 614 O O . GLN A 1 82 ? -0.133 -16.089 3.733 1.00 96.31 82 GLN A O 1
ATOM 619 N N . ALA A 1 83 ? -1.178 -14.641 2.375 1.00 96.62 83 ALA A N 1
ATOM 620 C CA . ALA A 1 83 ? -1.123 -13.471 3.253 1.00 96.62 83 ALA A CA 1
ATOM 621 C C . ALA A 1 83 ? -2.181 -13.494 4.378 1.00 96.62 83 ALA A C 1
ATOM 623 O O . ALA A 1 83 ? -2.692 -12.447 4.775 1.00 96.62 83 ALA A O 1
ATOM 624 N N . GLY A 1 84 ? -2.551 -14.685 4.861 1.00 96.88 84 GLY A N 1
ATOM 625 C CA . GLY A 1 84 ? -3.518 -14.874 5.945 1.00 96.88 84 GLY A CA 1
ATOM 626 C C . GLY A 1 84 ? -4.810 -14.066 5.763 1.00 96.88 84 GLY A C 1
ATOM 627 O O . GLY A 1 84 ? -5.481 -14.153 4.734 1.00 96.88 84 GLY A O 1
ATOM 628 N N . VAL A 1 85 ? -5.151 -13.264 6.774 1.00 98.12 85 VAL A N 1
ATOM 629 C CA . VAL A 1 85 ? -6.365 -12.434 6.805 1.00 98.12 85 VAL A CA 1
ATOM 630 C C . VAL A 1 85 ? -6.312 -11.220 5.869 1.00 98.12 85 VAL A C 1
ATOM 632 O O . VAL A 1 85 ? -7.354 -10.631 5.603 1.00 98.12 85 VAL A O 1
ATOM 635 N N . SER A 1 86 ? -5.150 -10.835 5.330 1.00 98.62 86 SER A N 1
ATOM 636 C CA . SER A 1 86 ? -4.931 -9.538 4.666 1.00 98.62 86 SER A CA 1
ATOM 637 C C . SER A 1 86 ? -5.955 -9.199 3.579 1.00 98.62 86 SER A C 1
ATOM 639 O O . SER A 1 86 ? -6.556 -8.126 3.604 1.00 98.62 86 SER A O 1
ATOM 641 N N . THR A 1 87 ? -6.213 -10.118 2.645 1.00 98.44 87 THR A N 1
ATOM 642 C CA . THR A 1 87 ? -7.190 -9.901 1.561 1.00 98.44 87 THR A CA 1
ATOM 643 C C . THR A 1 87 ? -8.621 -9.791 2.098 1.00 98.44 87 THR A C 1
ATOM 645 O O . THR A 1 87 ? -9.401 -8.960 1.630 1.00 98.44 87 THR A O 1
ATOM 648 N N . ALA A 1 88 ? -8.968 -10.590 3.111 1.00 98.38 88 ALA A N 1
ATOM 649 C CA . ALA A 1 88 ? -10.281 -10.542 3.750 1.00 98.38 88 ALA A CA 1
ATOM 650 C C . ALA A 1 88 ? -10.470 -9.252 4.568 1.00 98.38 88 ALA A C 1
ATOM 652 O O . ALA A 1 88 ? -11.525 -8.629 4.483 1.00 98.38 88 ALA A O 1
ATOM 653 N N . ALA A 1 89 ? -9.435 -8.805 5.284 1.00 98.56 89 ALA A N 1
ATOM 654 C CA . ALA A 1 89 ? -9.424 -7.547 6.023 1.00 98.56 89 ALA A CA 1
ATOM 655 C C . ALA A 1 89 ? -9.574 -6.339 5.087 1.00 98.56 89 ALA A C 1
ATOM 657 O O . ALA A 1 89 ? -10.366 -5.449 5.379 1.00 98.56 89 ALA A O 1
ATOM 658 N N . ILE A 1 90 ? -8.900 -6.336 3.928 1.00 98.75 90 ILE A N 1
ATOM 659 C CA . ILE A 1 90 ? -9.092 -5.310 2.887 1.00 98.75 90 ILE A CA 1
ATOM 660 C C . ILE A 1 90 ? -10.549 -5.278 2.425 1.00 98.75 90 ILE A C 1
ATOM 662 O O . ILE A 1 90 ? -11.144 -4.207 2.350 1.00 98.75 90 ILE A O 1
ATOM 666 N N . ARG A 1 91 ? -11.138 -6.443 2.125 1.00 98.25 91 ARG A N 1
ATOM 667 C CA . ARG A 1 91 ? -12.537 -6.530 1.681 1.00 98.25 91 ARG A CA 1
ATOM 668 C C . ARG A 1 91 ? -13.523 -6.058 2.744 1.00 98.25 91 ARG A C 1
ATOM 670 O O . ARG A 1 91 ? -14.501 -5.413 2.388 1.00 98.25 91 ARG A O 1
ATOM 677 N N . TRP A 1 92 ? -13.263 -6.364 4.011 1.00 97.75 92 TRP A N 1
ATOM 678 C CA . TRP A 1 92 ? -14.059 -5.870 5.129 1.00 97.75 92 TRP A CA 1
ATOM 679 C C . TRP A 1 92 ? -13.925 -4.355 5.292 1.00 97.75 92 TRP A C 1
ATOM 681 O O . TRP A 1 92 ? -14.934 -3.663 5.327 1.00 97.75 92 TRP A O 1
ATOM 691 N N . ALA A 1 93 ? -12.704 -3.823 5.341 1.00 98.12 93 ALA A N 1
ATOM 692 C CA . ALA A 1 93 ? -12.465 -2.399 5.562 1.00 98.12 93 ALA A CA 1
ATOM 693 C C . ALA A 1 93 ? -12.980 -1.529 4.405 1.00 98.12 93 ALA A C 1
ATOM 695 O O . ALA A 1 93 ? -13.414 -0.397 4.625 1.00 98.12 93 ALA A O 1
ATOM 696 N N . ALA A 1 94 ? -12.984 -2.061 3.180 1.00 96.88 94 ALA A N 1
ATOM 697 C CA . ALA A 1 94 ? -13.471 -1.362 2.001 1.00 96.88 94 ALA A CA 1
ATOM 698 C C . ALA A 1 94 ? -14.937 -0.915 2.174 1.00 96.88 94 ALA A C 1
ATOM 700 O O . ALA A 1 94 ? -15.843 -1.728 2.338 1.00 96.88 94 ALA A O 1
ATOM 701 N N . GLY A 1 95 ? -15.166 0.400 2.123 1.00 90.75 95 GLY A N 1
ATOM 702 C CA . GLY A 1 95 ? -16.485 1.010 2.337 1.00 90.75 95 GLY A CA 1
ATOM 703 C C . GLY A 1 95 ? -16.816 1.344 3.795 1.00 90.75 95 GLY A C 1
ATOM 704 O O . GLY A 1 95 ? -17.868 1.927 4.041 1.00 90.75 95 GLY A O 1
ATOM 705 N N . HIS A 1 96 ? -15.921 1.025 4.734 1.00 95.12 96 HIS A N 1
ATOM 706 C CA . HIS A 1 96 ? -16.060 1.349 6.154 1.00 95.12 96 HIS A CA 1
ATOM 707 C C . HIS A 1 96 ? -15.000 2.350 6.615 1.00 95.12 96 HIS A C 1
ATOM 709 O O . HIS A 1 96 ? -15.344 3.340 7.253 1.00 95.12 96 HIS A O 1
ATOM 715 N N . ILE A 1 97 ? -13.731 2.102 6.276 1.00 98.19 97 ILE A N 1
ATOM 716 C CA . ILE A 1 97 ? -12.576 2.913 6.683 1.00 98.19 97 ILE A CA 1
ATOM 717 C C . ILE A 1 97 ? -11.538 3.005 5.551 1.00 98.19 97 ILE A C 1
ATOM 719 O O . ILE A 1 97 ? -11.501 2.111 4.697 1.00 98.19 97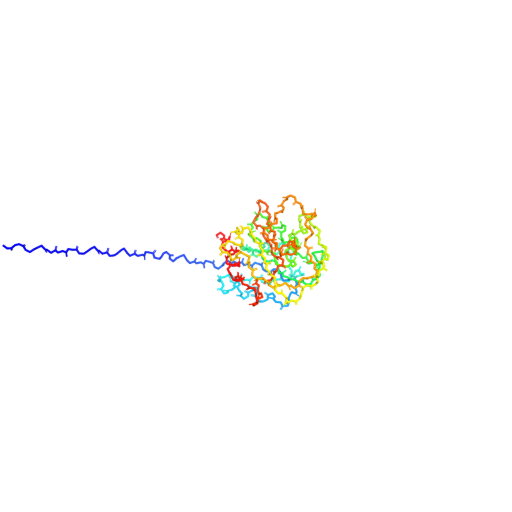 ILE A O 1
ATOM 723 N N . PRO A 1 98 ? -10.675 4.038 5.532 1.00 98.62 98 PRO A N 1
ATOM 724 C CA . PRO A 1 98 ? -9.596 4.151 4.557 1.00 98.62 98 PRO A CA 1
ATOM 725 C C . PRO A 1 98 ? -8.625 2.965 4.625 1.00 98.62 98 PRO A C 1
ATOM 727 O O . PRO A 1 98 ? -8.187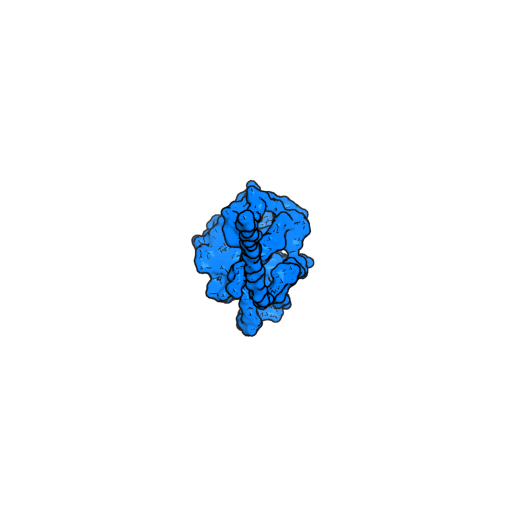 2.558 5.705 1.00 98.62 98 PRO A O 1
ATOM 730 N N . VAL A 1 99 ? -8.231 2.448 3.459 1.00 98.88 99 VAL A N 1
ATOM 731 C CA . VAL A 1 99 ? -7.277 1.338 3.318 1.00 98.88 99 VAL A CA 1
ATOM 732 C C . VAL A 1 99 ? -6.034 1.789 2.556 1.00 98.88 99 VAL A C 1
ATOM 734 O O . VAL A 1 99 ? -6.137 2.421 1.498 1.00 98.88 99 VAL A O 1
ATOM 737 N N . LEU A 1 100 ? -4.860 1.424 3.075 1.00 98.88 100 LEU A N 1
ATOM 738 C CA . LEU A 1 100 ? -3.578 1.513 2.383 1.00 98.88 100 LEU A CA 1
ATOM 739 C C . LEU A 1 100 ? -2.901 0.136 2.308 1.00 98.88 100 LEU A C 1
ATOM 741 O O . LEU A 1 100 ? -2.587 -0.472 3.328 1.00 98.88 100 LEU A O 1
ATOM 745 N N . GLY A 1 101 ? -2.634 -0.353 1.100 1.00 98.81 101 GLY A N 1
ATOM 746 C CA . GLY A 1 101 ? -1.823 -1.554 0.880 1.00 98.81 101 GLY A CA 1
ATOM 747 C C . GLY A 1 101 ? -0.414 -1.211 0.400 1.00 98.81 101 GLY A C 1
ATOM 748 O O . GLY A 1 101 ? -0.263 -0.499 -0.588 1.00 98.81 101 GLY A O 1
ATOM 749 N N . VAL A 1 102 ? 0.623 -1.757 1.036 1.00 98.75 102 VAL A N 1
ATOM 750 C CA . VAL A 1 102 ? 2.025 -1.527 0.642 1.00 98.75 102 VAL A CA 1
ATOM 751 C C . VAL A 1 102 ? 2.661 -2.831 0.170 1.00 98.75 102 VAL A C 1
ATOM 753 O O . VAL A 1 102 ? 2.607 -3.838 0.867 1.00 98.75 102 VAL A O 1
ATOM 756 N N . CYS A 1 103 ? 3.270 -2.833 -1.016 1.00 97.81 103 CYS A N 1
ATOM 757 C CA . CYS A 1 103 ? 3.928 -3.985 -1.637 1.00 97.81 103 CYS A CA 1
ATOM 758 C C . CYS A 1 103 ? 3.028 -5.239 -1.691 1.00 97.81 103 CYS A C 1
ATOM 760 O O . CYS A 1 103 ? 2.157 -5.310 -2.559 1.00 97.81 103 CYS A O 1
ATOM 762 N N . LEU A 1 104 ? 3.177 -6.207 -0.777 1.00 98.56 104 LEU A N 1
ATOM 763 C CA . LEU A 1 104 ? 2.249 -7.340 -0.675 1.00 98.56 104 LEU A CA 1
ATOM 764 C C . LEU A 1 104 ? 0.820 -6.870 -0.365 1.00 98.56 104 LEU A C 1
ATOM 766 O O . LEU A 1 104 ? -0.119 -7.376 -0.966 1.00 98.56 104 LEU A O 1
ATOM 770 N N . GLY A 1 105 ? 0.629 -5.846 0.470 1.00 98.75 105 GLY A N 1
ATOM 771 C CA . GLY A 1 105 ? -0.688 -5.244 0.689 1.00 98.75 105 GLY A CA 1
ATOM 772 C C . GLY A 1 105 ? -1.306 -4.664 -0.589 1.00 98.75 105 GLY A C 1
ATOM 773 O O . GLY A 1 105 ? -2.495 -4.845 -0.837 1.00 98.75 105 GLY A O 1
ATOM 774 N N . HIS A 1 106 ? -0.502 -4.037 -1.455 1.00 98.81 106 HIS A N 1
ATOM 775 C CA . HIS A 1 106 ? -0.947 -3.577 -2.779 1.00 98.81 106 HIS A CA 1
ATOM 776 C C . HIS A 1 106 ? -1.342 -4.750 -3.689 1.00 98.81 106 HIS A C 1
ATOM 778 O O . HIS A 1 106 ? -2.344 -4.688 -4.400 1.00 98.81 106 HIS A O 1
ATOM 784 N N . GLN A 1 107 ? -0.593 -5.848 -3.633 1.00 98.75 107 GLN A N 1
ATOM 785 C CA . GLN A 1 107 ? -0.915 -7.075 -4.361 1.00 98.75 107 GLN A CA 1
ATOM 786 C C . GLN A 1 107 ? -2.199 -7.727 -3.838 1.00 98.75 107 GLN A C 1
ATOM 788 O O . GLN A 1 107 ? -3.008 -8.190 -4.639 1.00 98.75 107 GLN A O 1
ATOM 793 N N . CYS A 1 108 ? -2.429 -7.709 -2.523 1.00 98.81 108 CYS A N 1
ATOM 794 C CA . CYS A 1 108 ? -3.679 -8.151 -1.910 1.00 98.81 108 CYS A CA 1
ATOM 795 C C . CYS A 1 108 ? -4.864 -7.285 -2.351 1.00 98.81 108 CYS A C 1
ATOM 797 O O . CYS A 1 108 ? -5.936 -7.831 -2.584 1.00 98.81 108 CYS A O 1
ATOM 799 N N . ILE A 1 109 ? -4.682 -5.971 -2.545 1.00 98.81 109 ILE A N 1
ATOM 800 C CA . ILE A 1 109 ? -5.706 -5.116 -3.168 1.00 98.81 109 ILE A CA 1
ATOM 801 C C . ILE A 1 109 ? -5.978 -5.587 -4.599 1.00 98.81 109 ILE A C 1
ATOM 803 O O . ILE A 1 109 ? -7.125 -5.845 -4.938 1.00 98.81 109 ILE A O 1
ATOM 807 N N . GLY A 1 110 ? -4.952 -5.775 -5.434 1.00 98.50 110 GLY A N 1
ATOM 808 C CA . GLY A 1 110 ? -5.144 -6.312 -6.788 1.00 98.50 110 GLY A CA 1
ATOM 809 C C . GLY A 1 110 ? -5.936 -7.628 -6.789 1.00 98.50 110 GLY A C 1
ATOM 810 O O . GLY A 1 110 ? -6.954 -7.741 -7.472 1.00 98.50 110 GLY A O 1
ATOM 811 N N . ALA A 1 111 ? -5.517 -8.585 -5.958 1.00 98.44 111 ALA A N 1
ATOM 812 C CA . ALA A 1 111 ? -6.142 -9.899 -5.832 1.00 98.44 111 ALA A CA 1
ATOM 813 C C . ALA A 1 111 ? -7.569 -9.838 -5.271 1.00 98.44 111 ALA A C 1
ATOM 815 O O . ALA A 1 111 ? -8.437 -10.582 -5.728 1.00 98.44 111 ALA A O 1
ATOM 816 N N . ALA A 1 112 ? -7.840 -8.933 -4.324 1.00 98.25 112 ALA A N 1
ATOM 817 C CA . ALA A 1 112 ? -9.151 -8.789 -3.709 1.00 98.25 112 ALA A CA 1
ATOM 818 C C . ALA A 1 112 ? -10.233 -8.577 -4.768 1.00 98.25 112 ALA A C 1
ATOM 820 O O . ALA A 1 112 ? -11.281 -9.205 -4.650 1.00 98.25 112 ALA A O 1
ATOM 821 N N . TRP A 1 113 ? -9.976 -7.780 -5.813 1.00 98.12 113 TRP A N 1
ATOM 822 C CA . TRP A 1 113 ? -10.912 -7.527 -6.920 1.00 98.12 113 TRP A CA 1
ATOM 823 C C . TRP A 1 113 ? -10.662 -8.371 -8.183 1.00 98.12 113 TRP A C 1
ATOM 825 O O . TRP A 1 113 ? -11.257 -8.112 -9.221 1.00 98.12 113 TRP A O 1
ATOM 835 N N . GLY A 1 114 ? -9.858 -9.434 -8.104 1.00 97.12 114 GLY A N 1
ATOM 836 C CA . GLY A 1 114 ? -9.684 -10.389 -9.208 1.00 97.12 114 GLY A CA 1
ATOM 837 C C . GLY A 1 114 ? -8.530 -10.081 -10.164 1.00 97.12 114 GLY A C 1
ATOM 838 O O . GLY A 1 114 ? -8.366 -10.781 -11.162 1.00 97.12 114 GLY A O 1
ATOM 839 N N . GLY A 1 115 ? -7.697 -9.086 -9.852 1.00 97.69 115 GLY A N 1
ATOM 840 C CA . GLY A 1 115 ? -6.407 -8.908 -10.509 1.00 97.69 115 GLY A CA 1
ATOM 841 C C . GLY A 1 115 ? -5.466 -10.079 -10.213 1.00 97.69 115 GLY A C 1
ATOM 842 O O . GLY A 1 115 ? -5.489 -10.678 -9.139 1.00 97.69 115 GLY A O 1
ATOM 843 N N . THR A 1 116 ? -4.610 -10.409 -11.173 1.00 97.81 116 THR A N 1
ATOM 844 C CA . THR A 1 116 ? -3.628 -11.491 -11.059 1.00 97.81 116 THR A CA 1
ATOM 845 C C . THR A 1 116 ? -2.274 -10.943 -10.622 1.00 97.81 116 THR A C 1
ATOM 847 O O . THR A 1 116 ? -1.832 -9.898 -11.096 1.00 97.81 116 THR A O 1
ATOM 850 N N . VAL A 1 117 ? -1.575 -11.672 -9.748 1.00 97.94 117 VAL A N 1
ATOM 851 C CA . VAL A 1 117 ? -0.199 -11.351 -9.345 1.00 97.94 117 VAL A CA 1
ATOM 852 C C . VAL A 1 117 ? 0.785 -12.258 -10.076 1.00 97.94 117 VAL A C 1
ATOM 854 O O . VAL A 1 117 ? 0.810 -13.477 -9.877 1.00 97.94 117 VAL A O 1
ATOM 857 N N . VAL A 1 118 ? 1.640 -11.670 -10.907 1.00 97.12 118 VAL A N 1
ATOM 858 C CA . VAL A 1 118 ? 2.625 -12.391 -11.727 1.00 97.12 118 VAL A CA 1
ATOM 859 C C . VAL A 1 118 ? 4.048 -12.028 -11.315 1.00 97.12 118 VAL A C 1
ATOM 861 O O . VAL A 1 118 ? 4.269 -11.122 -10.513 1.00 97.12 118 VAL A O 1
ATOM 864 N N . ARG A 1 119 ? 5.037 -12.771 -11.820 1.00 96.75 119 ARG A N 1
ATOM 865 C CA . ARG A 1 119 ? 6.445 -12.414 -11.608 1.00 96.75 119 ARG A CA 1
ATOM 866 C C . ARG A 1 119 ? 6.754 -11.100 -12.315 1.00 96.75 119 ARG A C 1
ATOM 868 O O . ARG A 1 119 ? 6.353 -10.913 -13.461 1.00 96.75 119 ARG A O 1
ATOM 875 N N . ALA A 1 120 ? 7.488 -10.227 -11.635 1.00 91.88 120 ALA A N 1
ATOM 876 C CA . ALA A 1 120 ? 8.052 -9.050 -12.272 1.00 91.88 120 ALA A CA 1
ATOM 877 C C . ALA A 1 120 ? 9.065 -9.481 -13.352 1.00 91.88 120 ALA A C 1
ATOM 879 O O . ALA A 1 120 ? 9.728 -10.509 -13.170 1.00 91.88 120 ALA A O 1
ATOM 880 N N . PRO A 1 121 ? 9.208 -8.717 -14.453 1.00 89.50 121 PRO A N 1
ATOM 881 C CA . PRO A 1 121 ? 10.227 -8.988 -15.469 1.00 89.50 121 PRO A CA 1
ATOM 882 C C . PRO A 1 121 ? 11.637 -9.046 -14.873 1.00 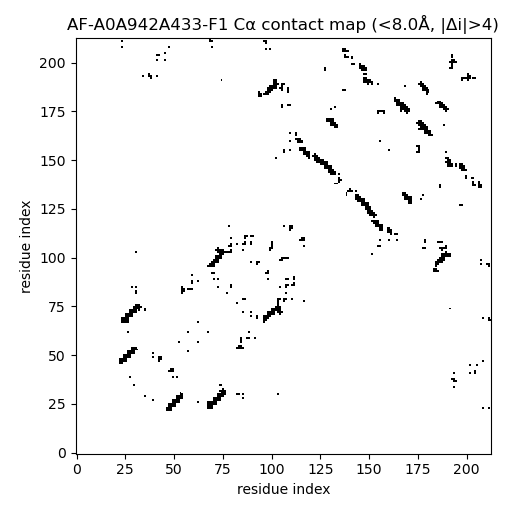89.50 121 PRO A C 1
ATOM 884 O O . PRO A 1 121 ? 12.409 -9.943 -15.197 1.00 89.50 121 PRO A O 1
ATOM 887 N N . ASP A 1 122 ? 11.910 -8.140 -13.931 1.00 87.75 122 ASP A N 1
ATOM 888 C CA . ASP A 1 122 ? 13.154 -8.054 -13.180 1.00 87.75 122 ASP A CA 1
ATOM 889 C C . ASP A 1 122 ? 12.881 -8.066 -11.675 1.00 87.75 122 ASP A C 1
ATOM 891 O O . ASP A 1 122 ? 11.936 -7.443 -11.184 1.00 87.75 122 ASP A O 1
ATOM 895 N N . VAL A 1 123 ? 13.748 -8.746 -10.922 1.00 84.69 123 VAL A N 1
ATOM 896 C CA . VAL A 1 123 ? 13.704 -8.734 -9.456 1.00 84.69 123 VAL A CA 1
ATOM 897 C C . VAL A 1 123 ? 14.330 -7.442 -8.936 1.00 84.69 123 VAL A C 1
ATOM 899 O O . VAL A 1 123 ? 15.494 -7.133 -9.217 1.00 84.69 123 VAL A O 1
ATOM 902 N N . MET A 1 124 ? 13.573 -6.711 -8.122 1.00 86.12 124 MET A N 1
ATOM 903 C CA . MET A 1 124 ? 14.035 -5.502 -7.449 1.00 86.12 124 MET A CA 1
ATOM 904 C C . MET A 1 124 ? 14.317 -5.815 -5.984 1.00 86.12 124 MET A C 1
ATOM 906 O O . MET A 1 124 ? 13.473 -6.375 -5.297 1.00 86.12 124 MET A O 1
ATOM 910 N N . HIS A 1 125 ? 15.501 -5.459 -5.492 1.00 85.50 125 HIS A N 1
ATOM 911 C CA . HIS A 1 125 ? 15.859 -5.626 -4.084 1.00 85.50 125 HIS A CA 1
ATOM 912 C C . HIS A 1 125 ? 16.714 -4.441 -3.634 1.00 85.50 125 HIS A C 1
ATOM 914 O O . HIS A 1 125 ? 17.901 -4.382 -3.950 1.00 85.50 125 HIS A O 1
ATOM 920 N N . GLY A 1 126 ? 16.090 -3.469 -2.964 1.00 83.12 126 GLY A N 1
ATOM 921 C CA . GLY A 1 126 ? 16.764 -2.271 -2.455 1.00 83.12 126 GLY A CA 1
ATOM 922 C C . GLY A 1 126 ? 17.225 -1.305 -3.538 1.00 83.12 126 GLY A C 1
ATOM 923 O O . GLY A 1 126 ? 18.208 -0.596 -3.350 1.00 83.12 126 GLY A O 1
ATOM 924 N N . LYS A 1 127 ? 16.542 -1.295 -4.686 1.00 89.88 127 LYS A N 1
ATOM 925 C CA . LYS A 1 127 ? 16.842 -0.396 -5.807 1.00 89.88 127 LYS A CA 1
ATOM 926 C C . LYS A 1 127 ? 15.787 0.695 -5.896 1.00 89.88 127 LYS A C 1
ATOM 928 O O . LYS A 1 127 ? 14.605 0.408 -5.694 1.00 89.88 127 LYS A O 1
ATOM 933 N N . THR A 1 128 ? 16.196 1.906 -6.255 1.00 94.00 128 THR A N 1
ATOM 934 C CA . THR A 1 128 ? 15.264 3.006 -6.505 1.00 94.00 128 THR A CA 1
ATOM 935 C C . THR A 1 128 ? 14.742 2.988 -7.942 1.00 94.00 128 THR A C 1
ATOM 937 O O . THR A 1 128 ? 15.294 2.348 -8.844 1.00 94.00 128 THR A O 1
ATOM 940 N N . SER A 1 129 ? 13.599 3.626 -8.165 1.00 94.81 129 SER A N 1
ATOM 941 C CA . SER A 1 129 ? 13.010 3.851 -9.485 1.00 94.81 129 SER A CA 1
ATOM 942 C C . SER A 1 129 ? 12.209 5.146 -9.469 1.00 94.81 129 SER A C 1
ATOM 944 O O . SER A 1 129 ? 11.626 5.499 -8.447 1.00 94.81 129 SER A O 1
ATOM 946 N N . ARG A 1 130 ? 12.136 5.826 -10.617 1.00 97.19 130 ARG A N 1
ATOM 947 C CA . ARG A 1 130 ? 11.240 6.975 -10.791 1.00 97.19 130 ARG A CA 1
ATOM 948 C C . ARG A 1 130 ? 9.817 6.474 -11.016 1.00 97.19 130 ARG A C 1
ATOM 950 O O . ARG A 1 130 ? 9.584 5.688 -11.938 1.00 97.19 130 ARG A O 1
ATOM 957 N N . ILE A 1 131 ? 8.891 6.927 -10.180 1.00 98.19 131 ILE A N 1
ATOM 958 C CA . ILE A 1 131 ? 7.478 6.559 -10.217 1.00 98.19 131 ILE A CA 1
ATOM 959 C C . ILE A 1 131 ? 6.659 7.774 -10.650 1.00 98.19 131 ILE A C 1
ATOM 961 O O . ILE A 1 131 ? 6.596 8.774 -9.941 1.00 98.19 131 ILE A O 1
ATOM 965 N N . SER A 1 132 ? 6.035 7.689 -11.823 1.00 98.62 132 SER A N 1
ATOM 966 C CA . SER A 1 132 ? 5.066 8.682 -12.295 1.00 98.62 132 SER A CA 1
ATOM 967 C C . SER A 1 132 ? 3.686 8.376 -11.726 1.00 98.62 132 SER A C 1
ATOM 969 O O . SER A 1 132 ? 3.304 7.209 -11.670 1.00 98.62 132 SER A O 1
ATOM 971 N N . HIS A 1 133 ? 2.930 9.401 -11.339 1.00 98.56 133 HIS A N 1
ATOM 972 C CA . HIS A 1 133 ? 1.598 9.243 -10.743 1.00 98.56 133 HIS A CA 1
ATOM 973 C C . HIS A 1 133 ? 0.606 10.320 -11.200 1.00 98.56 133 HIS A C 1
ATOM 975 O O . HIS A 1 133 ? 0.985 11.282 -11.867 1.00 98.56 133 HIS A O 1
ATOM 981 N N . GLU A 1 134 ? -0.666 10.165 -10.830 1.00 96.06 134 GLU A N 1
ATOM 982 C CA . GLU A 1 134 ? -1.746 11.101 -11.190 1.00 96.06 134 GLU A CA 1
ATOM 983 C C . GLU A 1 134 ? -1.816 12.337 -10.275 1.00 96.06 134 GLU A C 1
ATOM 985 O O . GLU A 1 134 ? -2.313 13.375 -10.693 1.00 96.06 134 GLU A O 1
ATOM 990 N N . GLY A 1 135 ?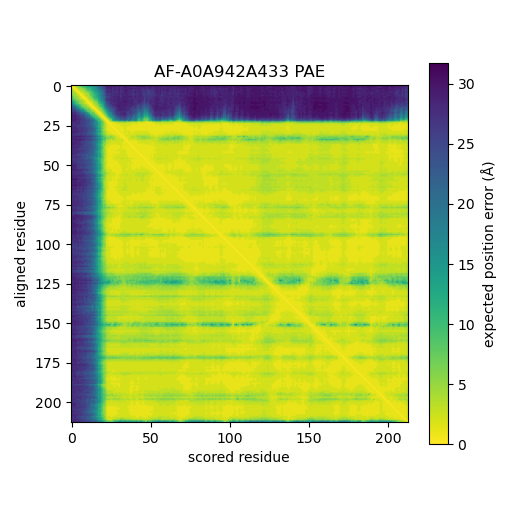 -1.246 12.266 -9.065 1.00 97.50 135 GLY A N 1
ATOM 991 C CA . GLY A 1 135 ? -1.151 13.420 -8.149 1.00 97.50 135 GLY A CA 1
ATOM 992 C C . GLY A 1 135 ? -2.383 13.624 -7.270 1.00 97.50 135 GLY A C 1
ATOM 993 O O . GLY A 1 135 ? -2.517 14.673 -6.649 1.00 97.50 135 GLY A O 1
ATOM 994 N N . ASP A 1 136 ? -3.244 12.611 -7.203 1.00 97.19 136 ASP A N 1
ATOM 995 C CA . ASP A 1 136 ? -4.436 12.562 -6.361 1.00 97.19 136 ASP A CA 1
ATOM 996 C C . ASP A 1 136 ? -4.271 11.548 -5.219 1.00 97.19 136 ASP A C 1
ATOM 998 O O . ASP A 1 136 ? -3.381 10.693 -5.248 1.00 97.19 136 ASP A O 1
ATOM 1002 N N . GLY A 1 137 ? -5.186 11.591 -4.246 1.00 97.06 137 GLY A N 1
ATOM 1003 C CA . GLY A 1 137 ? -5.250 10.602 -3.168 1.00 97.06 137 GLY A CA 1
ATOM 1004 C C . GLY A 1 137 ? -3.977 10.611 -2.330 1.00 97.06 137 GLY A C 1
ATOM 1005 O O . GLY A 1 137 ? -3.502 11.674 -1.927 1.00 97.06 137 GLY A O 1
ATOM 1006 N N . ILE A 1 138 ? -3.377 9.439 -2.118 1.00 98.19 138 ILE A N 1
ATOM 1007 C CA . ILE A 1 138 ? -2.119 9.332 -1.358 1.00 98.19 138 ILE A CA 1
ATOM 1008 C C . ILE A 1 138 ? -0.935 10.044 -2.038 1.00 98.19 138 ILE A C 1
ATOM 1010 O O . ILE A 1 138 ? 0.065 10.329 -1.382 1.00 98.19 138 ILE A O 1
ATOM 1014 N N . PHE A 1 139 ? -1.047 10.379 -3.328 1.00 98.56 139 PHE A N 1
ATOM 1015 C CA . PHE A 1 139 ? -0.026 11.105 -4.089 1.00 98.56 139 PHE A CA 1
ATOM 1016 C C . PHE A 1 139 ? -0.225 12.629 -4.119 1.00 98.56 139 PHE A C 1
ATOM 1018 O O . PHE A 1 139 ? 0.528 13.327 -4.805 1.00 98.56 139 PHE A O 1
ATOM 1025 N N . ALA A 1 140 ? -1.228 13.162 -3.418 1.00 98.31 140 ALA A N 1
ATOM 1026 C CA . ALA A 1 140 ? -1.512 14.592 -3.411 1.00 98.31 140 ALA A CA 1
ATOM 1027 C C . ALA A 1 140 ? -0.293 15.418 -2.962 1.00 98.31 140 ALA A C 1
ATOM 1029 O O . ALA A 1 140 ? 0.278 15.194 -1.898 1.00 98.31 140 ALA A O 1
ATOM 1030 N N . GLY A 1 141 ? 0.116 16.380 -3.795 1.00 97.94 141 GLY A N 1
ATOM 1031 C CA . GLY A 1 141 ? 1.228 17.289 -3.495 1.00 97.94 141 GLY A CA 1
ATOM 1032 C C . GLY A 1 141 ? 2.634 16.676 -3.554 1.00 97.94 141 GLY A C 1
ATOM 1033 O O . GLY A 1 141 ? 3.596 17.396 -3.291 1.00 97.94 141 GLY A O 1
ATOM 1034 N N . LEU A 1 142 ? 2.778 15.395 -3.920 1.00 98.12 142 LEU A N 1
ATOM 1035 C CA . LEU A 1 142 ? 4.086 14.736 -4.006 1.00 98.12 142 LEU A CA 1
ATOM 1036 C C . LEU A 1 142 ? 4.833 15.088 -5.313 1.00 98.12 142 LEU A C 1
ATOM 1038 O O . LEU A 1 142 ? 4.192 15.423 -6.318 1.00 98.12 142 LEU A O 1
ATOM 1042 N N . PRO A 1 143 ? 6.182 15.006 -5.342 1.00 97.81 143 PRO A N 1
ATOM 1043 C CA . PRO A 1 143 ? 6.966 15.190 -6.564 1.00 97.81 143 PRO A CA 1
ATOM 1044 C C . PRO A 1 143 ? 6.564 14.205 -7.666 1.00 97.81 143 PRO A C 1
ATOM 1046 O O . PRO A 1 143 ? 6.409 13.021 -7.404 1.00 97.81 143 PRO A O 1
ATOM 1049 N N . ASN A 1 144 ? 6.474 14.662 -8.919 1.00 96.81 144 ASN A N 1
ATOM 1050 C CA . ASN A 1 144 ? 6.112 13.793 -10.041 1.00 96.81 144 ASN A CA 1
ATOM 1051 C C . ASN A 1 144 ? 7.134 13.885 -11.192 1.00 96.81 144 ASN A C 1
ATOM 1053 O O . ASN A 1 144 ? 7.234 14.936 -11.835 1.00 96.81 144 ASN A O 1
ATOM 1057 N N . PRO A 1 145 ? 7.880 12.807 -11.498 1.00 97.06 145 PRO A N 1
ATOM 1058 C CA . PRO A 1 145 ? 7.891 11.521 -10.791 1.00 97.06 145 PRO A CA 1
ATOM 1059 C C . PRO A 1 145 ? 8.652 11.596 -9.455 1.00 97.06 145 PRO A C 1
ATOM 1061 O O . PRO A 1 145 ? 9.621 12.352 -9.365 1.00 97.06 145 PRO A O 1
ATOM 1064 N N . LEU A 1 146 ? 8.272 10.759 -8.484 1.00 96.81 146 LEU A N 1
ATOM 1065 C CA . LEU A 1 146 ? 8.982 10.591 -7.205 1.00 96.81 146 LEU A CA 1
ATOM 1066 C C . LEU A 1 146 ? 10.001 9.449 -7.279 1.00 96.81 146 LEU A C 1
ATOM 1068 O O . LEU A 1 146 ? 9.783 8.461 -7.990 1.00 96.81 146 LEU A O 1
ATOM 1072 N N . GLU A 1 147 ? 11.115 9.563 -6.558 1.00 97.56 147 GLU A N 1
ATOM 1073 C CA . GLU A 1 147 ? 12.064 8.459 -6.398 1.00 97.56 147 GLU A CA 1
ATOM 1074 C C . GLU A 1 147 ? 11.620 7.516 -5.265 1.00 97.56 147 GLU A C 1
ATOM 1076 O O . GLU A 1 147 ? 11.442 7.943 -4.129 1.00 97.56 147 GLU A O 1
ATOM 1081 N N . ALA A 1 148 ? 11.419 6.225 -5.568 1.00 97.12 148 ALA A N 1
ATOM 1082 C CA . ALA A 1 148 ? 10.967 5.230 -4.588 1.00 97.12 148 ALA A CA 1
ATOM 1083 C C . ALA A 1 148 ? 11.777 3.937 -4.609 1.00 97.12 148 ALA A C 1
ATOM 1085 O O . ALA A 1 148 ? 12.137 3.428 -5.676 1.00 97.12 148 ALA A O 1
ATOM 1086 N N . THR A 1 149 ? 11.961 3.336 -3.435 1.00 96.00 149 THR A N 1
ATOM 1087 C CA . THR A 1 149 ? 12.613 2.033 -3.286 1.00 96.00 149 THR A CA 1
ATOM 1088 C C . THR A 1 149 ? 11.670 0.870 -3.588 1.00 96.00 149 THR A C 1
ATOM 1090 O O . THR A 1 149 ? 10.516 0.831 -3.157 1.00 96.00 149 THR A O 1
ATOM 1093 N N . ARG A 1 150 ? 12.186 -0.138 -4.300 1.00 93.62 150 ARG A N 1
ATOM 1094 C CA . ARG A 1 150 ? 11.472 -1.362 -4.689 1.00 93.62 150 ARG A CA 1
ATOM 1095 C C . ARG A 1 150 ? 12.201 -2.605 -4.161 1.00 93.62 150 ARG A C 1
ATOM 1097 O O . ARG A 1 150 ? 13.413 -2.742 -4.346 1.00 93.62 150 ARG A O 1
ATOM 1104 N N . TYR A 1 151 ? 11.444 -3.532 -3.566 1.00 88.81 151 TYR A N 1
ATOM 1105 C CA . TYR A 1 151 ? 11.940 -4.819 -3.040 1.00 88.81 151 TYR A CA 1
ATOM 1106 C C . TYR A 1 151 ? 11.169 -6.046 -3.556 1.00 88.81 151 TYR A C 1
ATOM 1108 O O . TYR A 1 151 ? 11.283 -7.141 -3.004 1.00 88.81 151 TYR A O 1
ATOM 1116 N N . HIS A 1 152 ? 10.359 -5.885 -4.601 1.00 84.25 152 HIS A N 1
ATOM 1117 C CA . HIS A 1 152 ? 9.441 -6.929 -5.044 1.00 84.25 152 HIS A CA 1
ATOM 1118 C C . HIS A 1 152 ? 10.019 -7.800 -6.173 1.00 84.25 152 HIS A C 1
ATOM 1120 O O . HIS A 1 152 ? 10.866 -7.399 -6.976 1.00 84.25 152 HIS A O 1
ATOM 1126 N N . SER A 1 153 ? 9.527 -9.036 -6.214 1.00 89.94 153 SER A N 1
ATOM 1127 C CA . SER A 1 153 ? 9.732 -9.999 -7.307 1.00 89.94 153 SER A CA 1
ATOM 1128 C C . SER A 1 153 ? 8.423 -10.352 -8.022 1.00 89.94 153 SER A C 1
ATOM 1130 O O . SER A 1 153 ? 8.416 -11.113 -8.994 1.00 89.94 153 SER A O 1
ATOM 1132 N N . LEU A 1 154 ? 7.314 -9.797 -7.533 1.00 95.50 154 LEU A N 1
ATOM 1133 C CA . LEU A 1 154 ? 5.955 -9.994 -8.004 1.00 95.50 154 LEU A CA 1
ATOM 1134 C C . LEU A 1 154 ? 5.289 -8.633 -8.175 1.00 95.50 154 LEU A C 1
ATOM 1136 O O . LEU A 1 154 ? 5.604 -7.700 -7.440 1.00 95.50 154 LEU A O 1
ATOM 1140 N N . ILE A 1 155 ? 4.358 -8.548 -9.116 1.00 96.81 155 ILE A N 1
ATOM 1141 C CA . ILE A 1 155 ? 3.586 -7.341 -9.405 1.00 96.81 155 ILE A CA 1
ATOM 1142 C C . ILE A 1 155 ? 2.144 -7.704 -9.754 1.00 96.81 155 ILE A C 1
ATOM 1144 O O . ILE A 1 155 ? 1.851 -8.842 -10.130 1.00 96.81 155 ILE A O 1
ATOM 1148 N N . VAL A 1 156 ? 1.241 -6.734 -9.636 1.00 97.69 156 VAL A N 1
ATOM 1149 C CA . VAL A 1 156 ? -0.115 -6.862 -10.180 1.00 97.69 156 VAL A CA 1
ATOM 1150 C C . VAL A 1 156 ? -0.056 -6.724 -11.701 1.00 97.69 156 VAL A C 1
ATOM 1152 O O . VAL A 1 156 ? 0.528 -5.776 -12.231 1.00 97.69 156 VAL A O 1
ATOM 1155 N N . ASP A 1 157 ? -0.648 -7.684 -12.407 1.00 97.50 157 ASP A N 1
ATOM 1156 C CA . ASP A 1 157 ? -0.642 -7.741 -13.864 1.00 97.50 157 ASP A CA 1
ATOM 1157 C C . ASP A 1 157 ? -1.651 -6.751 -14.462 1.00 97.50 157 ASP A C 1
ATOM 1159 O O . ASP A 1 157 ? -2.862 -6.893 -14.283 1.00 97.50 157 ASP A O 1
ATOM 1163 N N . ARG A 1 158 ? -1.157 -5.748 -15.199 1.00 97.12 158 ARG A N 1
ATOM 1164 C CA . ARG A 1 158 ? -1.972 -4.659 -15.771 1.00 97.12 158 ARG A CA 1
ATOM 1165 C C . ARG A 1 158 ? -3.162 -5.160 -16.614 1.00 97.12 158 ARG A C 1
ATOM 1167 O O . ARG A 1 158 ? -4.256 -4.649 -16.395 1.00 97.12 158 ARG A O 1
ATOM 1174 N N . PRO A 1 159 ? -3.002 -6.106 -17.562 1.00 96.88 159 PRO A N 1
ATOM 1175 C CA . PRO A 1 159 ? -4.109 -6.620 -18.374 1.00 96.88 159 PRO A CA 1
ATOM 1176 C C . PRO A 1 159 ? -5.195 -7.351 -17.580 1.00 96.88 159 PRO A C 1
ATOM 1178 O O . PRO A 1 159 ? -6.317 -7.460 -18.062 1.00 96.88 159 PRO A O 1
ATOM 1181 N N . SER A 1 160 ? -4.866 -7.861 -16.391 1.00 96.94 160 SER A N 1
ATOM 1182 C CA . SER A 1 160 ? -5.807 -8.596 -15.540 1.00 96.94 160 SER A CA 1
ATOM 1183 C C . SER A 1 160 ? -6.666 -7.700 -14.645 1.00 96.94 160 SER A C 1
ATOM 1185 O O . SER A 1 160 ? -7.550 -8.207 -13.958 1.00 96.94 160 SER A O 1
ATOM 1187 N N . LEU A 1 161 ? -6.389 -6.392 -14.596 1.00 96.56 161 LEU A N 1
ATOM 1188 C CA . LEU A 1 161 ? -7.070 -5.504 -13.663 1.00 96.56 161 LEU A CA 1
ATOM 1189 C C . LEU A 1 161 ? -8.559 -5.359 -14.017 1.00 96.56 161 LEU A C 1
ATOM 1191 O O . LEU A 1 161 ? -8.886 -5.044 -15.165 1.00 96.56 161 LEU A O 1
ATOM 1195 N N . PRO A 1 162 ? -9.458 -5.546 -13.036 1.00 95.25 162 PRO A N 1
ATOM 1196 C CA . PRO A 1 162 ? -10.884 -5.307 -13.209 1.00 95.25 162 PRO A CA 1
ATOM 1197 C C . PRO A 1 162 ? -11.155 -3.813 -13.400 1.00 95.25 162 PRO A C 1
ATOM 1199 O O . PRO A 1 162 ? -10.338 -2.961 -13.040 1.00 95.25 162 PRO A O 1
ATOM 1202 N N . GLU A 1 163 ? -12.347 -3.478 -13.889 1.00 96.94 163 GLU A N 1
ATOM 1203 C CA . GLU A 1 163 ? -12.741 -2.078 -14.028 1.00 96.94 163 GLU A CA 1
ATOM 1204 C C . GLU A 1 163 ? -12.834 -1.351 -12.683 1.00 96.94 163 GLU A C 1
ATOM 1206 O O . GLU A 1 163 ? -12.617 -0.148 -12.658 1.00 96.94 163 GLU A O 1
ATOM 1211 N N . ASP A 1 164 ? -13.067 -2.045 -11.568 1.00 97.88 164 ASP A N 1
ATOM 1212 C CA . ASP A 1 164 ? -13.140 -1.453 -10.225 1.00 97.88 164 ASP A CA 1
ATOM 1213 C C . ASP A 1 164 ? -11.844 -0.761 -9.774 1.00 97.88 164 ASP A C 1
ATOM 1215 O O . ASP A 1 164 ? -11.880 0.134 -8.924 1.00 97.88 164 ASP A O 1
ATOM 1219 N N . LEU A 1 165 ? -10.698 -1.159 -10.334 1.00 98.38 165 LEU A N 1
ATOM 1220 C CA . LEU A 1 165 ? -9.383 -0.649 -9.963 1.00 98.38 165 LEU A CA 1
ATOM 1221 C C . LEU A 1 165 ? -8.809 0.256 -11.057 1.00 98.38 165 LEU A C 1
ATOM 1223 O O . LEU A 1 165 ? -8.792 -0.070 -12.243 1.00 98.38 165 LEU A O 1
ATOM 1227 N N . VAL A 1 166 ? -8.280 1.400 -10.637 1.00 98.19 166 VAL A N 1
ATOM 1228 C CA . VAL A 1 166 ? -7.586 2.367 -11.490 1.00 98.19 166 VAL A CA 1
ATOM 1229 C C . VAL A 1 166 ? -6.105 2.345 -11.153 1.00 98.19 166 VAL A C 1
ATOM 1231 O O . VAL A 1 166 ? -5.731 2.351 -9.981 1.00 98.19 166 VAL A O 1
ATOM 1234 N N . ILE A 1 167 ? -5.257 2.335 -12.179 1.00 98.62 167 ILE A N 1
ATOM 1235 C CA . ILE A 1 167 ? -3.811 2.493 -12.012 1.00 98.62 167 ILE A CA 1
ATOM 1236 C C . ILE A 1 167 ? -3.520 3.969 -11.763 1.00 98.62 167 ILE A C 1
ATOM 1238 O O . ILE A 1 167 ? -3.745 4.781 -12.650 1.00 98.62 167 ILE A O 1
ATOM 1242 N N . THR A 1 168 ? -2.981 4.293 -10.592 1.00 98.69 168 THR A N 1
ATOM 1243 C CA . THR A 1 168 ? -2.676 5.676 -10.184 1.00 98.69 168 THR A CA 1
ATOM 1244 C C . THR A 1 168 ? -1.194 6.021 -10.257 1.00 98.69 168 THR A C 1
ATOM 1246 O O . THR A 1 168 ? -0.836 7.197 -10.215 1.00 98.69 168 THR A O 1
ATOM 1249 N N . ALA A 1 169 ? -0.322 5.014 -10.380 1.00 98.56 169 ALA A N 1
ATOM 1250 C CA . ALA A 1 169 ? 1.109 5.222 -10.555 1.00 98.56 169 ALA A CA 1
ATOM 1251 C C . ALA A 1 169 ? 1.783 4.102 -11.356 1.00 98.56 169 ALA A C 1
ATOM 1253 O O . ALA A 1 169 ? 1.366 2.940 -11.316 1.00 98.56 169 ALA A O 1
ATOM 1254 N N . THR A 1 170 ? 2.860 4.449 -12.062 1.00 98.44 170 THR A N 1
ATOM 1255 C CA . THR A 1 170 ? 3.652 3.542 -12.904 1.00 98.44 170 THR A CA 1
ATOM 1256 C C . THR A 1 170 ? 5.141 3.847 -12.827 1.00 98.44 170 THR A C 1
ATOM 1258 O O . THR A 1 170 ? 5.535 5.012 -12.779 1.00 98.44 170 THR A O 1
ATOM 1261 N N . SER A 1 171 ? 5.985 2.821 -12.887 1.00 95.94 171 SER A N 1
ATOM 1262 C CA . SER A 1 171 ? 7.432 2.996 -13.071 1.00 95.94 171 SER A CA 1
ATOM 1263 C C . SER A 1 171 ? 7.786 3.252 -14.540 1.00 95.94 171 SER A C 1
ATOM 1265 O O . SER A 1 171 ? 6.968 3.056 -15.439 1.00 95.94 171 SER A O 1
ATOM 1267 N N . SER A 1 172 ? 9.026 3.675 -14.801 1.00 90.38 172 SER A N 1
ATOM 1268 C CA . SER A 1 172 ? 9.530 3.972 -16.155 1.00 90.38 172 SER A CA 1
ATOM 1269 C C . SER A 1 172 ? 9.507 2.783 -17.127 1.00 90.38 172 SER A C 1
ATOM 1271 O O . SER A 1 172 ? 9.541 2.983 -18.336 1.00 90.38 172 SER A O 1
ATOM 1273 N N . ASP A 1 173 ? 9.457 1.556 -16.609 1.00 88.25 173 ASP A N 1
ATOM 1274 C CA . ASP A 1 173 ? 9.301 0.300 -17.357 1.00 88.25 173 ASP A CA 1
ATOM 1275 C C . ASP A 1 173 ? 7.819 -0.105 -17.553 1.00 88.25 173 ASP A C 1
ATOM 1277 O O . ASP A 1 173 ? 7.527 -1.184 -18.063 1.00 88.25 173 ASP A O 1
ATOM 1281 N N . GLY A 1 174 ? 6.867 0.756 -17.170 1.00 93.69 174 GLY A N 1
ATOM 1282 C CA . GLY A 1 174 ? 5.429 0.579 -17.403 1.00 93.69 174 GLY A CA 1
ATOM 1283 C C . GLY A 1 174 ? 4.697 -0.303 -16.386 1.00 93.69 174 GLY A C 1
ATOM 1284 O O . GLY A 1 174 ? 3.482 -0.505 -16.517 1.00 93.69 174 GLY A O 1
ATOM 1285 N N . LEU A 1 175 ? 5.396 -0.809 -15.365 1.00 96.62 175 LEU A N 1
ATOM 1286 C CA . LEU A 1 175 ? 4.804 -1.656 -14.329 1.00 96.62 175 LEU A CA 1
ATOM 1287 C C . LEU A 1 175 ? 3.860 -0.860 -13.417 1.00 96.62 175 LEU A C 1
ATOM 1289 O O . LEU A 1 175 ? 4.060 0.331 -13.171 1.00 96.62 175 LEU A O 1
ATOM 1293 N N . VAL A 1 176 ? 2.825 -1.533 -12.907 1.00 98.25 176 VAL A N 1
ATOM 1294 C CA . VAL A 1 176 ? 1.834 -0.953 -11.989 1.00 98.25 176 VAL A CA 1
ATOM 1295 C C . VAL A 1 176 ? 2.490 -0.679 -10.640 1.00 98.25 176 VAL A C 1
ATOM 1297 O O . VAL A 1 176 ? 3.000 -1.595 -10.000 1.00 98.25 176 VAL A O 1
ATOM 1300 N N . MET A 1 177 ? 2.487 0.586 -10.221 1.00 98.50 177 MET A N 1
ATOM 1301 C CA . MET A 1 177 ? 3.096 1.037 -8.966 1.00 98.50 177 MET A CA 1
ATOM 1302 C C . MET A 1 177 ? 2.095 1.639 -7.984 1.00 98.50 177 MET A C 1
ATOM 1304 O O . MET A 1 177 ? 2.417 1.757 -6.806 1.00 98.50 177 MET A O 1
ATOM 1308 N N . GLY A 1 178 ? 0.896 1.984 -8.450 1.00 98.69 178 GLY A N 1
ATOM 1309 C CA . GLY A 1 178 ? -0.192 2.518 -7.641 1.00 98.69 178 GLY A CA 1
ATOM 1310 C C . GLY A 1 178 ? -1.533 2.002 -8.142 1.00 98.69 178 GLY A C 1
ATOM 1311 O O . GLY A 1 178 ? -1.741 1.899 -9.353 1.00 98.69 178 GLY A O 1
ATOM 1312 N N . LEU A 1 179 ? -2.420 1.664 -7.213 1.00 98.81 179 LEU A N 1
ATOM 1313 C CA . LEU A 1 179 ? -3.806 1.288 -7.473 1.00 98.81 179 LEU A CA 1
ATOM 1314 C C . LEU A 1 179 ? -4.735 2.094 -6.570 1.00 98.81 179 LEU A C 1
ATOM 1316 O O . LEU A 1 179 ? -4.394 2.367 -5.420 1.00 98.81 179 LEU A O 1
ATOM 1320 N N . ARG A 1 180 ? -5.923 2.408 -7.081 1.00 98.69 180 ARG A N 1
ATOM 1321 C CA . ARG A 1 180 ? -7.035 2.998 -6.332 1.00 98.69 180 ARG A CA 1
ATOM 1322 C C . ARG A 1 180 ? -8.346 2.352 -6.754 1.00 98.69 180 ARG A C 1
ATOM 1324 O O . ARG A 1 180 ? -8.577 2.163 -7.947 1.00 98.69 180 ARG A O 1
ATOM 1331 N N . HIS A 1 181 ? -9.215 2.045 -5.799 1.00 98.62 181 HIS A N 1
ATOM 1332 C CA . HIS A 1 181 ? -10.579 1.628 -6.108 1.00 98.62 181 HIS A CA 1
ATOM 1333 C C . HIS A 1 181 ? -11.418 2.823 -6.583 1.00 98.62 181 HIS A C 1
ATOM 1335 O O . HIS A 1 181 ? -11.325 3.911 -6.025 1.00 98.62 181 HIS A O 1
ATOM 1341 N N . ARG A 1 182 ? -12.266 2.641 -7.602 1.00 97.75 182 ARG A N 1
ATOM 1342 C CA . ARG A 1 182 ? -13.041 3.745 -8.204 1.00 97.75 182 ARG A CA 1
ATOM 1343 C C . ARG A 1 182 ? -14.005 4.436 -7.244 1.00 97.75 182 ARG A C 1
ATOM 1345 O O . ARG A 1 182 ? -14.213 5.638 -7.360 1.00 97.75 182 ARG A O 1
ATOM 1352 N N . SER A 1 183 ? -14.638 3.668 -6.362 1.00 97.50 183 SER A N 1
ATOM 1353 C CA . SER A 1 183 ? -15.738 4.142 -5.510 1.00 97.50 183 SER A CA 1
ATOM 1354 C C . SER A 1 183 ? -15.534 3.924 -4.010 1.00 97.50 183 SER A C 1
ATOM 1356 O O . SER A 1 183 ? -16.435 4.227 -3.236 1.00 97.50 183 SER A O 1
ATOM 1358 N N . LEU A 1 184 ? -14.403 3.349 -3.596 1.00 98.31 184 LEU A N 1
ATOM 1359 C CA . LEU A 1 184 ? -14.125 2.992 -2.201 1.00 98.31 184 LEU A CA 1
ATOM 1360 C C . LEU A 1 184 ? -12.785 3.604 -1.815 1.00 98.31 184 LEU A C 1
ATOM 1362 O O . LEU A 1 184 ? -11.914 3.745 -2.674 1.00 98.31 184 LEU A O 1
ATOM 1366 N N . ASP A 1 185 ? -12.610 3.929 -0.537 1.00 98.06 185 ASP A N 1
ATOM 1367 C CA . ASP A 1 185 ? -11.372 4.528 -0.037 1.00 98.06 185 ASP A CA 1
ATOM 1368 C C . ASP A 1 185 ? -10.275 3.472 0.163 1.00 98.06 185 ASP A C 1
ATOM 1370 O O . ASP A 1 185 ? -9.901 3.098 1.272 1.00 98.06 185 ASP A O 1
ATOM 1374 N N . VAL A 1 186 ? -9.819 2.909 -0.953 1.00 98.81 186 VAL A N 1
ATOM 1375 C CA . VAL A 1 186 ? -8.826 1.839 -1.003 1.00 98.81 186 VAL A CA 1
ATOM 1376 C C . VAL A 1 186 ? -7.756 2.239 -1.996 1.00 98.81 186 VAL A C 1
ATOM 1378 O O . VAL A 1 186 ? -8.023 2.353 -3.194 1.00 98.81 186 VAL A O 1
ATOM 1381 N N . GLU A 1 187 ? -6.538 2.418 -1.500 1.00 98.88 187 GLU A N 1
ATOM 1382 C CA . GLU A 1 187 ? -5.369 2.708 -2.321 1.00 98.88 187 GLU A CA 1
ATOM 1383 C C . GLU A 1 187 ? -4.208 1.792 -1.948 1.00 98.88 187 GLU A C 1
ATOM 1385 O O . GLU A 1 187 ? -4.128 1.269 -0.837 1.00 98.88 187 GLU A O 1
ATOM 1390 N N . GLY A 1 188 ? -3.287 1.570 -2.878 1.00 98.75 188 GLY A N 1
ATOM 1391 C CA . GLY A 1 188 ? -2.088 0.807 -2.577 1.00 98.75 188 GLY A CA 1
ATOM 1392 C C . GLY A 1 188 ? -0.922 1.135 -3.480 1.00 98.75 188 GLY A C 1
ATOM 1393 O O . GLY A 1 188 ? -1.108 1.437 -4.657 1.00 98.75 188 GLY A O 1
ATOM 1394 N N . VAL A 1 189 ? 0.287 0.978 -2.952 1.00 98.81 189 VAL A N 1
ATOM 1395 C CA . VAL A 1 189 ? 1.552 1.226 -3.649 1.00 98.81 189 VAL A CA 1
ATOM 1396 C C . VAL A 1 189 ? 2.426 -0.019 -3.689 1.00 98.81 189 VAL A C 1
ATOM 1398 O O . VAL A 1 189 ? 2.547 -0.744 -2.708 1.00 98.81 189 VAL A O 1
ATOM 1401 N N . GLN A 1 190 ? 3.059 -0.281 -4.830 1.00 98.50 190 GLN A N 1
ATOM 1402 C CA . GLN A 1 190 ? 3.937 -1.447 -5.005 1.00 98.50 190 GLN A CA 1
ATOM 1403 C C . GLN A 1 190 ? 5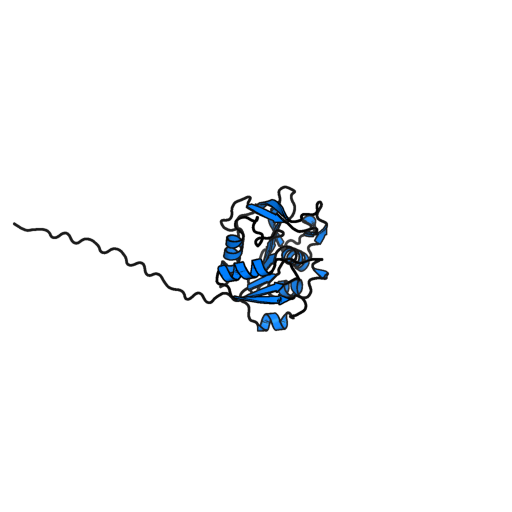.358 -1.211 -4.458 1.00 98.50 190 GLN A C 1
ATOM 1405 O O . GLN A 1 190 ? 6.119 -2.162 -4.264 1.00 98.50 190 GLN A O 1
ATOM 1410 N N . PHE A 1 191 ? 5.738 0.049 -4.255 1.00 97.62 191 PHE A N 1
ATOM 1411 C CA . PHE A 1 191 ? 7.017 0.459 -3.677 1.00 97.62 191 PHE A CA 1
ATOM 1412 C C . PHE A 1 191 ? 6.910 0.638 -2.152 1.00 97.62 191 PHE A C 1
ATOM 1414 O O . PHE A 1 191 ? 5.839 0.460 -1.578 1.00 97.62 191 PHE A O 1
ATOM 1421 N N . HIS A 1 192 ? 8.034 0.953 -1.507 1.00 97.81 192 HIS A N 1
ATOM 1422 C CA . HIS A 1 192 ? 8.174 0.990 -0.049 1.00 97.81 192 HIS A CA 1
ATOM 1423 C C . HIS A 1 192 ? 8.315 2.438 0.457 1.00 97.81 192 HIS A C 1
ATOM 1425 O O . HIS A 1 192 ? 9.435 2.964 0.443 1.00 97.81 192 HIS A O 1
ATOM 1431 N N . PRO A 1 193 ? 7.221 3.119 0.858 1.00 97.19 193 PRO A N 1
ATOM 1432 C CA . PRO A 1 193 ? 7.276 4.484 1.390 1.00 97.19 193 PRO A CA 1
ATOM 1433 C C . PRO A 1 193 ? 8.070 4.588 2.701 1.00 97.19 193 PRO A C 1
ATOM 1435 O O . PRO A 1 193 ? 8.563 5.654 3.035 1.00 97.19 193 PRO A O 1
ATOM 1438 N N . GLU A 1 194 ? 8.249 3.486 3.423 1.00 95.75 194 GLU A N 1
ATOM 1439 C CA . GLU A 1 194 ? 9.027 3.407 4.662 1.00 95.75 194 GLU A CA 1
ATOM 1440 C C . GLU A 1 194 ? 10.538 3.249 4.457 1.00 95.75 194 GLU A C 1
ATOM 1442 O O . GLU A 1 194 ? 11.307 3.176 5.420 1.00 95.75 194 GLU A O 1
ATOM 1447 N N . SER A 1 195 ? 10.983 3.121 3.207 1.00 94.94 195 SER A N 1
ATOM 1448 C CA . SER A 1 195 ? 12.403 3.014 2.893 1.00 94.94 195 SER A CA 1
ATOM 1449 C C . SER A 1 195 ? 13.071 4.384 2.946 1.00 94.94 195 SER A C 1
ATOM 1451 O O . SER A 1 195 ? 12.578 5.339 2.358 1.00 94.94 195 SER A O 1
ATOM 1453 N N . ILE A 1 196 ? 14.261 4.455 3.549 1.00 90.81 196 ILE A N 1
ATOM 1454 C CA . ILE A 1 196 ? 15.051 5.694 3.670 1.00 90.81 196 ILE A CA 1
ATOM 1455 C C . ILE A 1 196 ? 15.402 6.353 2.325 1.00 90.81 196 ILE A C 1
ATOM 1457 O O . ILE A 1 196 ? 15.680 7.545 2.281 1.00 90.81 196 ILE A O 1
ATOM 1461 N N . LEU A 1 197 ? 15.430 5.574 1.239 1.00 93.31 197 LEU A N 1
ATOM 1462 C CA . LEU A 1 197 ? 15.729 6.071 -0.107 1.00 93.31 197 LEU A CA 1
ATOM 1463 C C . LEU A 1 197 ? 14.468 6.482 -0.884 1.00 93.31 197 LEU A C 1
ATOM 1465 O O . LEU A 1 197 ? 14.590 6.933 -2.019 1.00 93.31 197 LEU A O 1
ATOM 1469 N N . THR A 1 198 ? 13.275 6.311 -0.307 1.00 94.50 198 THR A N 1
ATOM 1470 C CA . THR A 1 198 ? 12.033 6.800 -0.908 1.00 94.50 198 THR A CA 1
ATOM 1471 C C . THR A 1 198 ? 11.822 8.258 -0.519 1.00 94.50 198 THR A C 1
ATOM 1473 O O . THR A 1 198 ? 11.775 8.605 0.660 1.00 94.50 198 THR A O 1
ATOM 1476 N N . GLU A 1 199 ? 11.661 9.115 -1.520 1.00 93.12 199 GLU A N 1
ATOM 1477 C CA . GLU A 1 199 ? 11.279 10.508 -1.324 1.00 93.12 199 GLU A CA 1
ATOM 1478 C C . GLU A 1 199 ? 9.812 10.603 -0.890 1.00 93.12 199 GLU A C 1
ATOM 1480 O O . GLU A 1 199 ? 8.953 9.864 -1.377 1.00 93.12 199 GLU A O 1
ATOM 1485 N N . SER A 1 200 ? 9.515 11.539 0.015 1.00 95.62 200 SER A N 1
ATOM 1486 C CA . SER A 1 200 ? 8.146 11.856 0.446 1.00 95.62 200 SER A CA 1
ATOM 1487 C C . SER A 1 200 ? 7.334 10.666 0.989 1.00 95.62 200 SER A C 1
ATOM 1489 O O . SER A 1 200 ? 6.106 10.646 0.907 1.00 95.62 200 SER A O 1
ATOM 1491 N N . GLY A 1 201 ? 8.003 9.683 1.602 1.00 96.75 201 GLY A N 1
ATOM 1492 C CA . GLY A 1 201 ? 7.348 8.566 2.287 1.00 96.75 201 GLY A CA 1
ATOM 1493 C C . GLY A 1 201 ? 6.416 9.011 3.420 1.00 96.75 201 GLY A C 1
ATOM 1494 O O . GLY A 1 201 ? 5.266 8.575 3.485 1.00 96.75 201 GLY A O 1
ATOM 1495 N N . HIS A 1 202 ? 6.882 9.932 4.274 1.00 96.81 202 HIS A N 1
ATOM 1496 C CA . HIS A 1 202 ? 6.063 10.550 5.326 1.00 96.81 202 HIS A CA 1
ATOM 1497 C C . HIS A 1 202 ? 4.866 11.310 4.766 1.00 96.81 202 HIS A C 1
ATOM 1499 O O . HIS A 1 202 ? 3.769 11.148 5.284 1.00 96.81 202 HIS A O 1
ATOM 1505 N N . ASP A 1 203 ? 5.054 12.098 3.706 1.00 98.06 203 ASP A N 1
ATOM 1506 C CA . ASP A 1 203 ? 3.973 12.888 3.104 1.00 98.06 203 ASP A CA 1
ATOM 1507 C C . ASP A 1 203 ? 2.884 11.978 2.513 1.00 98.06 203 ASP A C 1
ATOM 1509 O O . ASP A 1 203 ? 1.694 12.240 2.673 1.00 98.06 203 ASP A O 1
ATOM 1513 N N . LEU A 1 204 ? 3.276 10.854 1.898 1.00 98.62 204 LEU A N 1
ATOM 1514 C CA . LEU A 1 204 ? 2.341 9.838 1.409 1.00 98.62 204 LEU A CA 1
ATOM 1515 C C . LEU A 1 204 ? 1.508 9.242 2.552 1.00 98.62 204 LEU A C 1
ATOM 1517 O O . LEU A 1 204 ? 0.287 9.111 2.434 1.00 98.62 204 LEU A O 1
ATOM 1521 N N . LEU A 1 205 ? 2.148 8.896 3.673 1.00 98.31 205 LEU A N 1
ATOM 1522 C CA . LEU A 1 205 ? 1.447 8.391 4.856 1.00 98.31 205 LEU A CA 1
ATOM 1523 C C . LEU A 1 205 ? 0.590 9.475 5.526 1.00 98.31 205 LEU A C 1
ATOM 1525 O O . LEU A 1 205 ? -0.494 9.172 6.018 1.00 98.31 205 LEU A O 1
ATOM 1529 N N . ALA A 1 206 ? 1.019 10.736 5.500 1.00 98.12 206 ALA A N 1
ATOM 1530 C CA . ALA A 1 206 ? 0.232 11.861 5.989 1.00 98.12 206 ALA A CA 1
ATOM 1531 C C . ALA A 1 206 ? -1.035 12.057 5.143 1.00 98.12 206 ALA A C 1
ATOM 1533 O O . ALA A 1 206 ? -2.120 12.207 5.701 1.00 98.12 206 ALA A O 1
ATOM 1534 N N . ASN A 1 207 ? -0.926 11.963 3.813 1.00 98.38 207 ASN A N 1
ATOM 1535 C CA . ASN A 1 207 ? -2.079 11.974 2.912 1.00 98.38 207 ASN A CA 1
ATOM 1536 C C . ASN A 1 207 ? -3.035 10.814 3.204 1.00 98.38 207 ASN A C 1
ATOM 1538 O O . ASN A 1 207 ? -4.246 11.007 3.194 1.00 98.38 207 ASN A O 1
ATOM 1542 N N . PHE A 1 208 ? -2.509 9.618 3.494 1.00 98.50 208 PHE A N 1
ATOM 1543 C CA . PHE A 1 208 ? -3.326 8.482 3.921 1.00 98.50 208 PHE A CA 1
ATOM 1544 C C . PHE A 1 208 ? -4.102 8.785 5.210 1.00 98.50 208 PHE A C 1
ATOM 1546 O O . PHE A 1 208 ? -5.317 8.582 5.245 1.00 98.50 208 PHE A O 1
ATOM 1553 N N . LEU A 1 209 ? -3.420 9.288 6.240 1.00 97.62 209 LEU A N 1
ATOM 1554 C CA . LEU A 1 209 ? -4.025 9.615 7.533 1.00 97.62 209 LEU A CA 1
ATOM 1555 C C . LEU A 1 209 ? -5.029 10.767 7.441 1.00 97.62 209 LEU A C 1
ATOM 1557 O O . LEU A 1 209 ? -6.021 10.760 8.159 1.00 97.62 209 LEU A O 1
ATOM 1561 N N . ALA A 1 210 ? -4.831 11.716 6.526 1.00 96.19 210 ALA A N 1
ATOM 1562 C CA . ALA A 1 210 ? -5.764 12.819 6.296 1.00 96.19 210 ALA A CA 1
ATOM 1563 C C . ALA A 1 210 ? -7.137 12.371 5.754 1.00 96.19 210 ALA A C 1
ATOM 1565 O O . ALA A 1 210 ? -8.065 13.176 5.711 1.00 96.19 210 ALA A O 1
ATOM 1566 N N . ARG A 1 211 ? -7.277 11.105 5.333 1.00 94.44 211 ARG A N 1
ATOM 1567 C CA . ARG A 1 211 ? -8.560 10.504 4.927 1.00 94.44 211 ARG A CA 1
ATOM 1568 C C . ARG A 1 211 ? -9.374 9.978 6.112 1.00 94.44 211 ARG A C 1
ATOM 1570 O O . ARG A 1 211 ? -10.531 9.610 5.936 1.00 94.44 211 ARG A O 1
ATOM 1577 N N . VAL A 1 212 ? -8.772 9.919 7.300 1.00 92.50 212 VAL A N 1
ATOM 1578 C CA . VAL A 1 212 ? -9.469 9.578 8.542 1.00 92.50 212 VAL A CA 1
ATOM 1579 C C . VAL A 1 212 ? -10.367 10.752 8.945 1.00 92.50 212 VAL A C 1
ATOM 1581 O O . VAL A 1 212 ? -9.921 11.898 8.926 1.00 92.50 212 VAL A O 1
ATOM 1584 N N . GLY A 1 213 ? -11.638 10.457 9.241 1.00 71.75 213 GLY A N 1
ATOM 1585 C CA . GLY A 1 213 ? -12.698 11.443 9.507 1.00 71.75 213 GLY A CA 1
ATOM 1586 C C . GLY A 1 213 ? -12.571 12.194 10.825 1.00 71.75 213 GLY A C 1
ATOM 1587 O O . GLY A 1 213 ? -12.215 11.556 11.839 1.00 71.75 213 GLY A O 1
#

Mean predicted aligned error: 6.8 Å

pLDDT: mean 91.64, std 14.52, range [41.66, 98.88]